Protein AF-A0A352F252-F1 (afdb_monomer_lite)

Secondary structure (DSSP, 8-state):
--PPPP-------------------------------TT-EE--HHHHHHSPP-----PPS--SS--PPPPPPPPP-EEE-S---HHHHSTT--EEEEEEEEEEEEEPPTT--S--EEEEETTEEEEEEEEEE-TT--B-TT-EEEEEEE-SS-EEEEEEE-EEETTS-B---EEEES-STTGGG--EE-TT--EEES-SSSSSSSEE----TT-TTEEEEEEEEEEESSPPTT----SSPEEPPHHHHHHHHHHS-S-EEEEEETTTTTPBPPHHHHHHHSTT------TTSPPPSEEEEEE-S-TT-EEEEEEEEBP-

Structure (mmCIF, N/CA/C/O backbone):
data_AF-A0A352F252-F1
#
_entry.id   AF-A0A352F252-F1
#
loop_
_atom_site.group_PDB
_atom_site.id
_atom_site.type_symbol
_atom_site.label_atom_id
_atom_site.label_alt_id
_atom_site.label_comp_id
_atom_site.label_asym_id
_atom_site.label_entity_id
_atom_site.label_seq_id
_atom_site.pdbx_PDB_ins_code
_atom_site.Cartn_x
_atom_site.Cartn_y
_atom_site.Cartn_z
_atom_site.occupancy
_atom_site.B_iso_or_equiv
_atom_site.auth_seq_id
_atom_site.auth_comp_id
_atom_site.auth_asym_id
_atom_site.auth_atom_id
_atom_site.pdbx_PDB_model_num
ATOM 1 N N . MET A 1 1 ? 11.070 -24.943 71.658 1.00 48.94 1 MET A N 1
ATOM 2 C CA . MET A 1 1 ? 11.354 -25.277 70.242 1.00 48.94 1 MET A CA 1
ATOM 3 C C . MET A 1 1 ? 10.821 -26.673 69.954 1.00 48.94 1 MET A C 1
ATOM 5 O O . MET A 1 1 ? 11.029 -27.542 70.785 1.00 48.94 1 MET A O 1
ATOM 9 N N . ARG A 1 2 ? 10.208 -26.849 68.773 1.00 42.44 2 ARG A N 1
ATOM 10 C CA . ARG A 1 2 ? 9.522 -28.036 68.209 1.00 42.44 2 ARG A CA 1
ATOM 11 C C . ARG A 1 2 ? 8.010 -28.118 68.463 1.00 42.44 2 ARG A C 1
ATOM 13 O O . ARG A 1 2 ? 7.546 -28.268 69.585 1.00 42.44 2 ARG A O 1
ATOM 20 N N . ALA A 1 3 ? 7.292 -27.966 67.352 1.00 45.78 3 ALA A N 1
ATOM 21 C CA . ALA A 1 3 ? 5.847 -27.999 67.177 1.00 45.78 3 ALA A CA 1
ATOM 22 C C . ALA A 1 3 ? 5.295 -29.440 67.136 1.00 45.78 3 ALA A C 1
ATOM 24 O O . ALA A 1 3 ? 6.043 -30.348 66.761 1.00 45.78 3 ALA A O 1
ATOM 25 N N . PRO A 1 4 ? 4.002 -29.657 67.440 1.00 59.56 4 PRO A N 1
ATOM 26 C CA . PRO A 1 4 ? 3.327 -30.920 67.182 1.00 59.56 4 PRO A CA 1
ATOM 27 C C . PRO A 1 4 ? 2.676 -30.945 65.790 1.00 59.56 4 PRO A C 1
ATOM 29 O O . PRO A 1 4 ? 2.222 -29.929 65.262 1.00 59.56 4 PRO A O 1
ATOM 32 N N . GLY A 1 5 ? 2.688 -32.140 65.200 1.00 47.84 5 GLY A N 1
ATOM 33 C CA . GLY A 1 5 ? 2.277 -32.435 63.835 1.00 47.84 5 GLY A CA 1
ATOM 34 C C . GLY A 1 5 ? 0.770 -32.428 63.578 1.00 47.84 5 GLY A C 1
ATOM 35 O O . GLY A 1 5 ? -0.051 -32.667 64.461 1.00 47.84 5 GLY A O 1
ATOM 36 N N . LEU A 1 6 ? 0.453 -32.194 62.304 1.00 50.69 6 LEU A N 1
ATOM 37 C CA . LEU A 1 6 ? -0.840 -32.436 61.679 1.00 50.69 6 LEU A CA 1
ATOM 38 C C . LEU A 1 6 ? -1.115 -33.939 61.560 1.00 50.69 6 LEU A C 1
ATOM 40 O O . LEU A 1 6 ? -0.290 -34.655 60.997 1.00 50.69 6 LEU A O 1
ATOM 44 N N . LEU A 1 7 ? -2.329 -34.367 61.918 1.00 52.41 7 LEU A N 1
ATOM 45 C CA . LEU A 1 7 ? -3.007 -35.480 61.253 1.00 52.41 7 LEU A CA 1
ATOM 46 C C . LEU A 1 7 ? -4.488 -35.142 61.008 1.00 52.41 7 LEU A C 1
ATOM 48 O O . LEU A 1 7 ? -5.275 -34.863 61.907 1.00 52.41 7 LEU A O 1
ATOM 52 N N . THR A 1 8 ? -4.773 -35.140 59.714 1.00 50.50 8 THR A N 1
ATOM 53 C CA . THR A 1 8 ? -6.016 -35.214 58.945 1.00 50.50 8 THR A CA 1
ATOM 54 C C . THR A 1 8 ? -7.254 -35.841 59.602 1.00 50.50 8 THR A C 1
ATOM 56 O O . THR A 1 8 ? -7.210 -36.935 60.159 1.00 50.50 8 THR A O 1
ATOM 59 N N . ARG A 1 9 ? -8.429 -35.249 59.324 1.00 49.03 9 ARG A N 1
ATOM 60 C CA . ARG A 1 9 ? -9.662 -36.031 59.139 1.00 49.03 9 ARG A CA 1
ATOM 61 C C . ARG A 1 9 ? -10.601 -35.397 58.109 1.00 49.03 9 ARG A C 1
ATOM 63 O O . ARG A 1 9 ? -11.119 -34.303 58.292 1.00 49.03 9 ARG A O 1
ATOM 70 N N . ASN A 1 10 ? -10.795 -36.143 57.025 1.00 45.44 10 ASN A N 1
ATOM 71 C CA . ASN A 1 10 ? -11.798 -35.940 55.986 1.00 45.44 10 ASN A CA 1
ATOM 72 C C . ASN A 1 10 ? -13.215 -35.989 56.566 1.00 45.44 10 ASN A C 1
ATOM 74 O O . ASN A 1 10 ? -13.532 -36.886 57.346 1.00 45.44 10 ASN A O 1
ATOM 78 N N . SER A 1 11 ? -14.102 -35.119 56.089 1.00 49.59 11 SER A N 1
ATOM 79 C CA . SER A 1 11 ? -15.550 -35.350 56.109 1.00 49.59 11 SER A CA 1
ATOM 80 C C . SER A 1 11 ? -16.173 -34.664 54.899 1.00 49.59 11 SER A C 1
ATOM 82 O O . SER A 1 11 ? -16.182 -33.443 54.781 1.00 49.59 11 SER A O 1
ATOM 84 N N . ARG A 1 12 ? -16.625 -35.501 53.964 1.00 44.56 12 ARG A N 1
ATOM 85 C CA . ARG A 1 12 ? -17.400 -35.140 52.779 1.00 44.56 12 ARG A CA 1
ATOM 86 C C . ARG A 1 12 ? -18.778 -34.649 53.223 1.00 44.56 12 ARG A C 1
ATOM 88 O O . ARG A 1 12 ? -19.432 -35.347 53.991 1.00 44.56 12 ARG A O 1
ATOM 95 N N . VAL A 1 13 ? -19.252 -33.543 52.657 1.00 52.50 13 VAL A N 1
ATOM 96 C CA . VAL A 1 13 ? -20.690 -33.286 52.527 1.00 52.50 13 VAL A CA 1
ATOM 97 C C . VAL A 1 13 ? -20.973 -33.003 51.060 1.00 52.50 13 VAL A C 1
ATOM 99 O O . VAL A 1 13 ? -20.435 -32.079 50.457 1.00 52.50 13 VAL A O 1
ATOM 102 N N . VAL A 1 14 ? -21.776 -33.897 50.496 1.00 49.00 14 VAL A N 1
ATOM 103 C CA . VAL A 1 14 ? -22.340 -33.861 49.154 1.00 49.00 14 VAL A CA 1
ATOM 104 C C . VAL A 1 14 ? -23.489 -32.855 49.170 1.00 49.00 14 VAL A C 1
ATOM 106 O O . VAL A 1 14 ? -24.458 -33.047 49.897 1.00 49.00 14 VAL A O 1
ATOM 109 N N . GLY A 1 15 ? -23.377 -31.791 48.378 1.00 42.09 15 GLY A N 1
ATOM 110 C CA . GLY A 1 15 ? -24.460 -30.854 48.089 1.00 42.09 15 GLY A CA 1
ATOM 111 C C . GLY A 1 15 ? -24.741 -30.868 46.593 1.00 42.09 15 GLY A C 1
ATOM 112 O O . GLY A 1 15 ? -24.121 -30.133 45.833 1.00 42.09 15 GLY A O 1
ATOM 113 N N . MET A 1 16 ? -25.634 -31.758 46.170 1.00 41.78 16 MET A N 1
ATOM 114 C CA . MET A 1 16 ? -26.073 -31.911 44.786 1.00 41.78 16 MET A CA 1
ATOM 115 C C . MET A 1 16 ? -27.175 -30.878 44.509 1.00 41.78 16 MET A C 1
ATOM 117 O O . MET A 1 16 ? -28.349 -31.120 44.772 1.00 41.78 16 MET A O 1
ATOM 121 N N . GLY A 1 17 ? -26.785 -29.691 44.041 1.00 38.88 17 GLY A N 1
ATOM 122 C CA . GLY A 1 17 ? -27.708 -28.659 43.568 1.00 38.88 17 GLY A CA 1
ATOM 123 C C . GLY A 1 17 ? -28.049 -28.881 42.097 1.00 38.88 17 GLY A C 1
ATOM 124 O O . GLY A 1 17 ? -27.252 -28.552 41.221 1.00 38.88 17 GLY A O 1
ATOM 125 N N . LEU A 1 18 ? -29.225 -29.449 41.825 1.00 43.31 18 LEU A N 1
ATOM 126 C CA . LEU A 1 18 ? -29.806 -29.527 40.485 1.00 43.31 18 LEU A CA 1
ATOM 127 C C . LEU A 1 18 ? -30.326 -28.131 40.094 1.00 43.31 18 LEU A C 1
ATOM 129 O O . LEU A 1 18 ? -31.374 -27.700 40.568 1.00 43.31 18 LEU A O 1
ATOM 133 N N . ALA A 1 19 ? -29.596 -27.414 39.241 1.00 46.84 19 ALA A N 1
ATOM 134 C CA . ALA A 1 19 ? -30.103 -26.213 38.585 1.00 46.84 19 ALA A CA 1
ATOM 135 C C . ALA A 1 19 ? -30.761 -26.614 37.255 1.00 46.84 19 ALA A C 1
ATOM 137 O O . ALA A 1 19 ? -30.085 -27.020 36.311 1.00 46.84 19 ALA A O 1
ATOM 138 N N . PHE A 1 20 ? -32.090 -26.518 37.190 1.00 37.53 20 PHE A N 1
ATOM 139 C CA . PHE A 1 20 ? -32.850 -26.610 35.945 1.00 37.53 20 PHE A CA 1
ATOM 140 C C . PHE A 1 20 ? -32.539 -25.382 35.077 1.00 37.53 20 PHE A C 1
ATOM 142 O O . PHE A 1 20 ? -32.991 -24.276 35.370 1.00 37.53 20 PHE A O 1
ATOM 149 N N . LEU A 1 21 ? -31.766 -25.571 34.005 1.00 45.06 21 LEU A N 1
ATOM 150 C CA . LEU A 1 21 ? -31.581 -24.565 32.961 1.00 45.06 21 LEU A CA 1
ATOM 151 C C . LEU A 1 21 ? -32.732 -24.704 31.952 1.00 45.06 21 LEU A C 1
ATOM 153 O O . LEU A 1 21 ? -32.749 -25.622 31.133 1.00 45.06 21 LEU A O 1
ATOM 157 N N . ALA A 1 22 ? -33.717 -23.812 32.029 1.00 40.97 22 ALA A N 1
ATOM 158 C CA . ALA A 1 22 ? -34.753 -23.692 31.012 1.00 40.97 22 ALA A CA 1
ATOM 159 C C . ALA A 1 22 ? -34.138 -23.096 29.734 1.00 40.97 22 ALA A C 1
ATOM 161 O O . ALA A 1 22 ? -33.770 -21.922 29.691 1.00 40.97 22 ALA A O 1
ATOM 162 N N . VAL A 1 23 ? -34.009 -23.915 28.690 1.00 40.62 23 VAL A N 1
ATOM 163 C CA . VAL A 1 23 ? -33.614 -23.475 27.348 1.00 40.62 23 VAL A CA 1
ATOM 164 C C . VAL A 1 23 ? -34.821 -22.788 26.706 1.00 40.62 23 VAL A C 1
ATOM 166 O O . VAL A 1 23 ? -35.713 -23.448 26.180 1.00 40.62 23 VAL A O 1
ATOM 169 N N . LEU A 1 24 ? -34.867 -21.454 26.763 1.00 40.66 24 LEU A N 1
ATOM 170 C CA . LEU A 1 24 ? -35.755 -20.666 25.909 1.00 40.66 24 LEU A CA 1
ATOM 171 C C . LEU A 1 24 ? -35.221 -20.724 24.470 1.00 40.66 24 LEU A C 1
ATOM 173 O O . LEU A 1 24 ? -34.268 -20.035 24.110 1.00 40.66 24 LEU A O 1
ATOM 177 N N . SER A 1 25 ? -35.846 -21.554 23.639 1.00 36.41 25 SER A N 1
ATOM 178 C CA . SER A 1 25 ? -35.664 -21.554 22.190 1.00 36.41 25 SER A CA 1
ATOM 179 C C . SER A 1 25 ? -36.349 -20.322 21.588 1.00 36.41 25 SER A C 1
ATOM 181 O O . SER A 1 25 ? -37.536 -20.353 21.263 1.00 36.41 25 SER A O 1
ATOM 183 N N . LEU A 1 26 ? -35.610 -19.220 21.461 1.00 38.50 26 LEU A N 1
ATOM 184 C CA . LEU A 1 26 ? -36.029 -18.082 20.645 1.00 38.50 26 LEU A CA 1
ATOM 185 C C . LEU A 1 26 ? -35.867 -18.452 19.159 1.00 38.50 26 LEU A C 1
ATOM 187 O O . LEU A 1 26 ? -34.791 -18.915 18.771 1.00 38.50 26 LEU A O 1
ATOM 191 N N . PRO A 1 27 ? -36.891 -18.259 18.307 1.00 40.12 27 PRO A N 1
ATOM 192 C CA . PRO A 1 27 ? -36.731 -18.429 16.873 1.00 40.12 27 PRO A CA 1
ATOM 193 C C . PRO A 1 27 ? -35.763 -17.359 16.362 1.00 40.12 27 PRO A C 1
ATOM 195 O O . PRO A 1 27 ? -36.050 -16.162 16.413 1.00 40.12 27 PRO A O 1
ATOM 198 N N . PHE A 1 28 ? -34.605 -17.791 15.863 1.00 37.09 28 PHE A N 1
ATOM 199 C CA . PHE A 1 28 ? -33.746 -16.941 15.051 1.00 37.09 28 PHE A CA 1
ATOM 200 C C . PHE A 1 28 ? -34.518 -16.584 13.781 1.00 37.09 28 PHE A C 1
ATOM 202 O O . PHE A 1 28 ? -34.590 -17.370 12.838 1.00 37.09 28 PHE A O 1
ATOM 209 N N . ALA A 1 29 ? -35.114 -15.393 13.764 1.00 34.59 29 ALA A N 1
ATOM 210 C CA . ALA A 1 29 ? -35.542 -14.767 12.529 1.00 34.59 29 ALA A CA 1
ATOM 211 C C . ALA A 1 29 ? -34.292 -14.585 11.662 1.00 34.59 29 ALA A C 1
ATOM 213 O O . ALA A 1 29 ? -33.406 -13.783 11.964 1.00 34.59 29 ALA A O 1
ATOM 214 N N . THR A 1 30 ? -34.200 -15.372 10.597 1.00 38.97 30 THR A N 1
ATOM 215 C CA . THR A 1 30 ? -33.237 -15.189 9.520 1.00 38.97 30 THR A CA 1
ATOM 216 C C . THR A 1 30 ? -33.527 -13.846 8.862 1.00 38.97 30 THR A C 1
ATOM 218 O O . THR A 1 30 ? -34.357 -13.726 7.964 1.00 38.97 30 THR A O 1
ATOM 221 N N . ILE A 1 31 ? -32.840 -12.800 9.324 1.00 40.84 31 ILE A N 1
ATOM 222 C CA . ILE A 1 31 ? -32.751 -11.537 8.599 1.00 40.84 31 ILE A CA 1
ATOM 223 C C . ILE A 1 31 ? -31.980 -11.849 7.315 1.00 40.84 31 ILE A C 1
ATOM 225 O O . ILE A 1 31 ? -30.749 -11.877 7.296 1.00 40.84 31 ILE A O 1
ATOM 229 N N . SER A 1 32 ? -32.715 -12.113 6.235 1.00 35.31 32 SER A N 1
ATOM 230 C CA . SER A 1 32 ? -32.171 -12.049 4.883 1.00 35.31 32 SER A CA 1
ATOM 231 C C . SER A 1 32 ? -31.718 -10.613 4.641 1.00 35.31 32 SER A C 1
ATOM 233 O O . SER A 1 32 ? -32.517 -9.742 4.303 1.00 35.31 32 SER A O 1
ATOM 235 N N . ARG A 1 33 ? -30.425 -10.339 4.844 1.00 41.84 33 ARG A N 1
ATOM 236 C CA . ARG A 1 33 ? -29.793 -9.134 4.304 1.00 41.84 33 ARG A CA 1
ATOM 237 C C . ARG A 1 33 ? -29.906 -9.229 2.789 1.00 41.84 33 ARG A C 1
ATOM 239 O O . ARG A 1 33 ? -29.262 -10.080 2.180 1.00 41.84 33 ARG A O 1
ATOM 246 N N . SER A 1 34 ? -30.727 -8.368 2.189 1.00 36.38 34 SER A N 1
ATOM 247 C CA . SER A 1 34 ? -30.770 -8.220 0.739 1.00 36.38 34 SER A CA 1
ATOM 248 C C . SER A 1 34 ? -29.351 -7.954 0.243 1.00 36.38 34 SER A C 1
ATOM 250 O O . SER A 1 34 ? -28.711 -6.985 0.663 1.00 36.38 34 SER A O 1
ATOM 252 N N . GLN A 1 35 ? -28.863 -8.829 -0.628 1.00 41.66 35 GLN A N 1
ATOM 253 C CA . GLN A 1 35 ? -27.584 -8.719 -1.313 1.00 41.66 35 GLN A CA 1
ATOM 254 C C . GLN A 1 35 ? -27.688 -7.565 -2.327 1.00 41.66 35 GLN A C 1
ATOM 256 O O . GLN A 1 35 ? -27.926 -7.751 -3.515 1.00 41.66 35 GLN A O 1
ATOM 261 N N . GLY A 1 36 ? -27.629 -6.335 -1.818 1.00 39.59 36 GLY A N 1
ATOM 262 C CA . GLY A 1 36 ? -27.714 -5.119 -2.610 1.00 39.59 36 GLY A CA 1
ATOM 263 C C . GLY A 1 36 ? -26.399 -4.845 -3.330 1.00 39.59 36 GLY A C 1
ATOM 264 O O . GLY A 1 36 ? -25.463 -4.324 -2.734 1.00 39.59 36 GLY A O 1
ATOM 265 N N . ASP A 1 37 ? -26.381 -5.168 -4.623 1.00 49.28 37 ASP A N 1
ATOM 266 C CA . ASP A 1 37 ? -25.712 -4.395 -5.676 1.00 49.28 37 ASP A CA 1
ATOM 267 C C . ASP A 1 37 ? -24.167 -4.336 -5.677 1.00 49.28 37 ASP A C 1
ATOM 269 O O . ASP A 1 37 ? -23.546 -3.273 -5.675 1.00 49.28 37 ASP A O 1
ATOM 273 N N . GLY A 1 38 ? -23.521 -5.504 -5.755 1.00 53.28 38 GLY A N 1
ATOM 274 C CA . GLY A 1 38 ? -22.079 -5.618 -6.036 1.00 53.28 38 GLY A CA 1
ATOM 275 C C . GLY A 1 38 ? -21.686 -5.365 -7.503 1.00 53.28 38 GLY A C 1
ATOM 276 O O . GLY A 1 38 ? -20.503 -5.378 -7.831 1.00 53.28 38 GLY A O 1
ATOM 277 N N . SER A 1 39 ? -22.652 -5.149 -8.402 1.00 59.47 39 SER A N 1
ATOM 278 C CA . SER A 1 39 ? -22.421 -5.043 -9.852 1.00 59.47 39 SER A CA 1
ATOM 279 C C . SER A 1 39 ? -22.315 -3.615 -10.388 1.00 59.47 39 SER A C 1
ATOM 281 O O . SER A 1 39 ? -21.866 -3.429 -11.521 1.00 59.47 39 SER A O 1
ATOM 283 N N . ARG A 1 40 ? -22.721 -2.590 -9.625 1.00 73.69 40 ARG A N 1
ATOM 284 C CA . ARG A 1 40 ? -22.644 -1.207 -10.113 1.00 73.69 40 ARG A CA 1
ATOM 285 C C . ARG A 1 40 ? -21.204 -0.708 -10.146 1.00 73.69 40 ARG A C 1
ATOM 287 O O . ARG A 1 40 ? -20.519 -0.633 -9.128 1.00 73.69 40 ARG A O 1
ATOM 294 N N . GLN A 1 41 ? -20.775 -0.339 -11.350 1.00 84.19 41 GLN A N 1
ATOM 295 C CA . GLN A 1 41 ? -19.538 0.394 -11.569 1.00 84.19 41 GLN A CA 1
ATOM 296 C C . GLN A 1 41 ? -19.707 1.830 -11.070 1.00 84.19 41 GLN A C 1
ATOM 298 O O . GLN A 1 41 ? -20.684 2.492 -11.422 1.00 84.19 41 GLN A O 1
ATOM 303 N N . ILE A 1 42 ? -18.749 2.317 -10.289 1.00 84.25 42 ILE A N 1
ATOM 304 C CA . ILE A 1 42 ? -18.723 3.694 -9.790 1.00 84.25 42 ILE A CA 1
ATOM 305 C C . ILE A 1 42 ? -17.456 4.413 -10.248 1.00 84.25 42 ILE A C 1
ATOM 307 O O . ILE A 1 42 ? -16.423 3.787 -10.490 1.00 84.25 42 ILE A O 1
ATOM 311 N N . VAL A 1 43 ? -17.532 5.736 -10.357 1.00 83.31 43 VAL A N 1
ATOM 312 C CA . VAL A 1 43 ? -16.363 6.594 -10.567 1.00 83.31 43 VAL A CA 1
ATOM 313 C C . VAL A 1 43 ? -15.955 7.154 -9.210 1.00 83.31 43 VAL A C 1
ATOM 315 O O . VAL A 1 43 ? -16.752 7.797 -8.529 1.00 83.31 43 VAL A O 1
ATOM 318 N N . LEU A 1 44 ? -14.720 6.878 -8.801 1.00 82.38 44 LEU A N 1
ATOM 319 C CA . LEU A 1 44 ? -14.144 7.393 -7.561 1.00 82.38 44 LEU A CA 1
ATOM 320 C C . LEU A 1 44 ? -13.357 8.664 -7.879 1.00 82.38 44 LEU A C 1
ATOM 322 O O . LEU A 1 44 ? -12.160 8.624 -8.146 1.00 82.38 44 LEU A O 1
ATOM 326 N N . GLU A 1 45 ? -14.059 9.796 -7.905 1.00 84.81 45 GLU A N 1
ATOM 327 C CA . GLU A 1 45 ? -13.483 11.073 -8.344 1.00 84.81 45 GLU A CA 1
ATOM 328 C C . GLU A 1 45 ? -12.523 11.709 -7.335 1.00 84.81 45 GLU A C 1
ATOM 330 O O . GLU A 1 45 ? -11.836 12.659 -7.693 1.00 84.81 45 GLU A O 1
ATOM 335 N N . GLU A 1 46 ? -12.458 11.234 -6.089 1.00 87.00 46 GLU A N 1
ATOM 336 C CA . GLU A 1 46 ? -11.720 11.932 -5.028 1.00 87.00 46 GLU A CA 1
ATOM 337 C C . GLU A 1 46 ? -10.217 12.037 -5.328 1.00 87.00 46 GLU A C 1
ATOM 339 O O . GLU A 1 46 ? -9.646 13.120 -5.209 1.00 87.00 46 GLU A O 1
ATOM 344 N N . PHE A 1 47 ? -9.597 10.973 -5.849 1.00 87.12 47 PHE A N 1
ATOM 345 C CA . PHE A 1 47 ? -8.211 11.018 -6.335 1.00 87.12 47 PHE A CA 1
ATOM 346 C C . PHE A 1 47 ? -8.054 11.966 -7.517 1.00 87.12 47 PHE A C 1
ATOM 348 O O . PHE A 1 47 ? -7.225 12.873 -7.487 1.00 87.12 47 PHE A O 1
ATOM 355 N N . THR A 1 48 ? -8.873 11.778 -8.552 1.00 86.62 48 THR A N 1
ATOM 356 C CA . THR A 1 48 ? -8.808 12.578 -9.777 1.00 86.62 48 THR A CA 1
ATOM 357 C C . THR A 1 48 ? -8.983 14.063 -9.483 1.00 86.62 48 THR A C 1
ATOM 359 O O . THR A 1 48 ? -8.251 14.874 -10.030 1.00 86.62 48 THR A O 1
ATOM 362 N N . ARG A 1 49 ? -9.896 14.433 -8.584 1.00 90.69 49 ARG A N 1
ATOM 363 C CA . ARG A 1 49 ? -10.175 15.825 -8.222 1.00 90.69 49 ARG A CA 1
ATOM 364 C C . ARG A 1 49 ? -9.095 16.428 -7.327 1.00 90.69 49 ARG A C 1
ATOM 366 O O . ARG A 1 49 ? -8.779 17.602 -7.488 1.00 90.69 49 ARG A O 1
ATOM 373 N N . ALA A 1 50 ? -8.548 15.652 -6.389 1.00 91.81 50 ALA A N 1
ATOM 374 C CA . ALA A 1 50 ? -7.531 16.138 -5.458 1.00 91.81 50 ALA A CA 1
ATOM 375 C C . ALA A 1 50 ? -6.163 16.342 -6.129 1.00 91.81 50 ALA A C 1
ATOM 377 O O . ALA A 1 50 ? -5.373 17.175 -5.682 1.00 91.81 50 ALA A O 1
ATOM 378 N N . ARG A 1 51 ? -5.870 15.588 -7.195 1.00 93.75 51 ARG A N 1
ATOM 379 C CA . ARG A 1 51 ? -4.629 15.721 -7.964 1.00 93.75 51 ARG A CA 1
ATOM 380 C C . ARG A 1 51 ? -4.515 17.087 -8.654 1.00 93.75 51 ARG A C 1
ATOM 382 O O . ARG A 1 51 ? -5.531 17.657 -9.066 1.00 93.75 51 ARG A O 1
ATOM 389 N N . PRO A 1 52 ? -3.282 17.584 -8.871 1.00 92.50 52 PRO A N 1
ATOM 390 C CA . PRO A 1 52 ? -3.048 18.743 -9.723 1.00 92.50 52 PRO A CA 1
ATOM 391 C C . PRO A 1 52 ? -3.659 18.557 -11.117 1.00 92.50 52 PRO A C 1
ATOM 393 O O . PRO A 1 52 ? -3.565 17.475 -11.707 1.00 92.50 52 PRO A O 1
ATOM 396 N N . ALA A 1 53 ? -4.241 19.627 -11.663 1.00 89.06 53 ALA A N 1
ATOM 397 C CA . ALA A 1 53 ? -4.658 19.668 -13.061 1.00 89.06 53 ALA A CA 1
ATOM 398 C C . ALA A 1 53 ? -3.472 19.335 -13.977 1.00 89.06 53 ALA A C 1
ATOM 400 O O . ALA A 1 53 ? -2.328 19.700 -13.680 1.00 89.06 53 ALA A O 1
ATOM 401 N N . ALA A 1 54 ? -3.738 18.661 -15.097 1.00 83.50 54 ALA A N 1
ATOM 402 C CA . ALA A 1 54 ? -2.731 18.514 -16.135 1.00 83.50 54 ALA A CA 1
ATOM 403 C C . ALA A 1 54 ? -2.333 19.922 -16.595 1.00 83.50 54 ALA A C 1
ATOM 405 O O . ALA A 1 54 ? -3.154 20.671 -17.126 1.00 83.50 54 ALA A O 1
ATOM 406 N N . THR A 1 55 ? -1.089 20.328 -16.337 1.00 69.00 55 THR A N 1
ATOM 407 C CA . THR A 1 55 ? -0.587 21.568 -16.912 1.00 69.00 55 THR A CA 1
ATOM 408 C C . THR A 1 55 ? -0.567 21.368 -18.415 1.00 69.00 55 THR A C 1
ATOM 410 O O . THR A 1 55 ? 0.102 20.466 -18.918 1.00 69.00 55 THR A O 1
ATOM 413 N N . SER A 1 56 ? -1.319 22.198 -19.137 1.00 51.28 56 SER A N 1
ATOM 414 C CA . SER A 1 56 ? -1.225 22.318 -20.585 1.00 51.28 56 SER A CA 1
ATOM 415 C C . SER A 1 56 ? 0.222 22.680 -20.908 1.00 51.28 56 SER A C 1
ATOM 417 O O . SER A 1 56 ? 0.593 23.853 -20.890 1.00 51.28 56 SER A O 1
ATOM 419 N N . ALA A 1 57 ? 1.083 21.682 -21.116 1.00 48.53 57 ALA A N 1
ATOM 420 C CA . ALA A 1 57 ? 2.430 21.913 -21.601 1.00 48.53 57 ALA A CA 1
ATOM 421 C C . ALA A 1 57 ? 2.279 22.796 -22.841 1.00 48.53 57 ALA A C 1
ATOM 423 O O . ALA A 1 57 ? 1.475 22.455 -23.714 1.00 48.53 57 ALA A O 1
ATOM 424 N N . LYS A 1 58 ? 2.960 23.957 -22.853 1.00 43.03 58 LYS A N 1
ATOM 425 C CA . LYS A 1 58 ? 2.965 24.927 -23.961 1.00 43.03 58 LYS A CA 1
ATOM 426 C C . LYS A 1 58 ? 2.837 24.155 -25.265 1.00 43.03 58 LYS A C 1
ATOM 428 O O . LYS A 1 58 ? 3.740 23.390 -25.606 1.00 43.03 58 LYS A O 1
ATOM 433 N N . ALA A 1 59 ? 1.686 24.301 -25.919 1.00 43.84 59 ALA A N 1
ATOM 434 C CA . ALA A 1 59 ? 1.415 23.600 -27.156 1.00 43.84 59 ALA A CA 1
ATOM 435 C C . ALA A 1 59 ? 2.612 23.832 -28.095 1.00 43.84 59 ALA A C 1
ATOM 437 O O . ALA A 1 59 ? 3.027 24.985 -28.254 1.00 43.84 59 ALA A O 1
ATOM 438 N N . PRO A 1 60 ? 3.198 22.777 -28.689 1.00 51.50 60 PRO A N 1
ATOM 439 C CA . PRO A 1 60 ? 4.136 22.962 -29.785 1.00 51.50 60 PRO A CA 1
ATOM 440 C C . PRO A 1 60 ? 3.477 23.862 -30.843 1.00 51.50 60 PRO A C 1
ATOM 442 O O . PRO A 1 60 ? 2.249 23.784 -30.996 1.00 51.50 60 PRO A O 1
ATOM 445 N N . PRO A 1 61 ? 4.240 24.703 -31.569 1.00 48.97 61 PRO A N 1
ATOM 446 C CA . PRO A 1 61 ? 3.676 25.530 -32.630 1.00 48.97 61 PRO A CA 1
ATOM 447 C C . PRO A 1 61 ? 2.824 24.660 -33.568 1.00 48.97 61 PRO A C 1
ATOM 449 O O . PRO A 1 61 ? 3.161 23.488 -33.785 1.00 48.97 61 PRO A O 1
ATOM 452 N N . PRO A 1 62 ? 1.694 25.185 -34.072 1.00 45.53 62 PRO A N 1
ATOM 453 C CA . PRO A 1 62 ? 0.698 24.393 -34.777 1.00 45.53 62 PRO A CA 1
ATOM 454 C C . PRO A 1 62 ? 1.346 23.681 -35.967 1.00 45.53 62 PRO A C 1
ATOM 456 O O . PRO A 1 62 ? 1.720 24.309 -36.954 1.00 45.53 62 PRO A O 1
ATOM 459 N N . ARG A 1 63 ? 1.491 22.352 -35.878 1.00 56.88 63 ARG A N 1
ATOM 460 C CA . ARG A 1 63 ? 1.830 21.534 -37.046 1.00 56.88 63 ARG A CA 1
ATOM 461 C C . ARG A 1 63 ? 0.601 21.527 -37.948 1.00 56.88 63 ARG A C 1
ATOM 463 O O . ARG A 1 63 ? -0.460 21.053 -37.546 1.00 56.88 63 ARG A O 1
ATOM 470 N N . THR A 1 64 ? 0.759 22.071 -39.148 1.00 49.91 64 THR A N 1
ATOM 471 C CA . THR A 1 64 ? -0.209 22.067 -40.248 1.00 49.91 64 THR A CA 1
ATOM 472 C C . THR A 1 64 ? -0.404 20.639 -40.760 1.00 49.91 64 THR A C 1
ATOM 474 O O . THR A 1 64 ? 0.181 20.207 -41.744 1.00 49.91 64 THR A O 1
ATOM 477 N N . GLY A 1 65 ? -1.205 19.859 -40.045 1.00 63.75 65 GLY A N 1
ATOM 478 C CA . GLY A 1 65 ? -1.627 18.529 -40.463 1.00 63.75 65 GLY A CA 1
ATOM 479 C C . GLY A 1 65 ? -2.927 18.145 -39.761 1.00 63.75 65 GLY A C 1
ATOM 480 O O . GLY A 1 65 ? -3.195 18.658 -38.670 1.00 63.75 65 GLY A O 1
ATOM 481 N N . PRO A 1 66 ? -3.758 17.273 -40.359 1.00 45.56 66 PRO A N 1
ATOM 482 C CA . PRO A 1 66 ? -5.016 16.846 -39.760 1.00 45.56 66 PRO A CA 1
ATOM 483 C C . PRO A 1 66 ? -4.744 16.148 -38.420 1.00 45.56 66 PRO A C 1
ATOM 485 O O . PRO A 1 66 ? -4.284 15.008 -38.350 1.00 45.56 66 PRO A O 1
ATOM 488 N N . ARG A 1 67 ? -4.999 16.874 -37.328 1.00 49.47 67 ARG A N 1
ATOM 489 C CA . ARG A 1 67 ? -4.843 16.396 -35.955 1.00 49.47 67 ARG A CA 1
ATOM 490 C C . ARG A 1 67 ? -5.974 15.418 -35.665 1.00 49.47 67 ARG A C 1
ATOM 492 O O . ARG A 1 67 ? -7.101 15.826 -35.404 1.00 49.47 67 ARG A O 1
ATOM 499 N N . ARG A 1 68 ? -5.667 14.119 -35.689 1.00 45.44 68 ARG A N 1
ATOM 500 C CA . ARG A 1 68 ? -6.550 13.087 -35.134 1.00 45.44 68 ARG A CA 1
ATOM 501 C C . ARG A 1 68 ? -6.824 13.465 -33.666 1.00 45.44 68 ARG A C 1
ATOM 503 O O . ARG A 1 68 ? -5.852 13.640 -32.924 1.00 45.44 68 ARG A O 1
ATOM 510 N N . PRO A 1 69 ? -8.084 13.678 -33.244 1.00 41.66 69 PRO A N 1
ATOM 511 C CA . PRO A 1 69 ? -8.374 14.074 -31.873 1.00 41.66 69 PRO A CA 1
ATOM 512 C C . PRO A 1 69 ? -7.834 13.000 -30.928 1.00 41.66 69 PRO A C 1
ATOM 514 O O . PRO A 1 69 ? -8.116 11.812 -31.099 1.00 41.66 69 PRO A O 1
ATOM 517 N N . ALA A 1 70 ? -7.002 13.415 -29.970 1.00 49.12 70 ALA A N 1
ATOM 518 C CA . ALA A 1 70 ? -6.549 12.534 -28.907 1.00 49.12 70 ALA A CA 1
ATOM 519 C C . ALA A 1 70 ? -7.795 12.067 -28.149 1.00 49.12 70 ALA A C 1
ATOM 521 O O . ALA A 1 70 ? -8.598 12.893 -27.714 1.00 49.12 70 ALA A O 1
ATOM 522 N N . ALA A 1 71 ? -7.997 10.753 -28.066 1.00 47.09 71 ALA A N 1
ATOM 523 C CA . ALA A 1 71 ? -9.119 10.193 -27.334 1.00 47.09 71 ALA A CA 1
ATOM 524 C C . ALA A 1 71 ? -9.020 10.648 -25.873 1.00 47.09 71 ALA A C 1
ATOM 526 O O . ALA A 1 71 ? -8.015 10.386 -25.216 1.00 47.09 71 ALA A O 1
ATOM 527 N N . VAL A 1 72 ? -10.049 11.343 -25.384 1.00 53.66 72 VAL A N 1
ATOM 528 C CA . VAL A 1 72 ? -10.170 11.697 -23.967 1.00 53.66 72 VAL A CA 1
ATOM 529 C C . VAL A 1 72 ? -10.139 10.392 -23.173 1.00 53.66 72 VAL A C 1
ATOM 531 O O . VAL A 1 72 ? -10.967 9.505 -23.408 1.00 53.66 72 VAL A O 1
ATOM 534 N N . ALA A 1 73 ? -9.156 10.243 -22.284 1.00 63.03 73 ALA A N 1
ATOM 535 C CA . ALA A 1 73 ? -9.058 9.069 -21.432 1.00 63.03 73 ALA A CA 1
ATOM 536 C C . ALA A 1 73 ? -10.346 8.958 -20.602 1.00 63.03 73 ALA A C 1
ATOM 538 O O . ALA A 1 73 ? -10.751 9.903 -19.926 1.00 63.03 73 ALA A O 1
ATOM 539 N N . LYS A 1 74 ? -11.041 7.820 -20.699 1.00 76.44 74 LYS A N 1
ATOM 540 C CA . LYS A 1 74 ? -12.260 7.587 -19.918 1.00 76.44 74 LYS A CA 1
ATOM 541 C C . LYS A 1 74 ? -11.886 7.501 -18.439 1.00 76.44 74 LYS A C 1
ATOM 543 O O . LYS A 1 74 ? -10.919 6.824 -18.099 1.00 76.44 74 LYS A O 1
ATOM 548 N N . ALA A 1 75 ? -12.676 8.145 -17.580 1.00 83.88 75 ALA A N 1
ATOM 549 C CA . ALA A 1 75 ? -12.492 8.067 -16.135 1.00 83.88 75 ALA A CA 1
ATOM 550 C C . ALA A 1 75 ? -12.469 6.597 -15.662 1.00 83.88 75 ALA A C 1
ATOM 552 O O . ALA A 1 75 ? -13.256 5.783 -16.170 1.00 83.88 75 ALA A O 1
ATOM 553 N N . PRO A 1 76 ? -11.588 6.246 -14.707 1.00 90.50 76 PRO A N 1
ATOM 554 C CA . PRO A 1 76 ? -11.488 4.891 -14.185 1.00 90.50 76 PRO A CA 1
ATOM 555 C C . PRO A 1 76 ? -12.811 4.485 -13.536 1.00 90.50 76 PRO A C 1
ATOM 557 O O . PRO A 1 76 ? -13.437 5.254 -12.802 1.00 90.50 76 PRO A O 1
ATOM 560 N N . ARG A 1 77 ? -13.238 3.256 -13.820 1.00 94.31 77 ARG A N 1
ATOM 561 C CA . ARG A 1 77 ? -14.443 2.667 -13.240 1.00 94.31 77 ARG A CA 1
ATOM 562 C C . ARG A 1 77 ? -14.054 1.614 -12.227 1.00 94.31 77 ARG A C 1
ATOM 564 O O . ARG A 1 77 ? -13.134 0.841 -12.476 1.00 94.31 77 ARG A O 1
ATOM 571 N N . TYR A 1 78 ? -14.797 1.556 -11.134 1.00 95.50 78 TYR A N 1
ATOM 572 C CA . TYR A 1 78 ? -14.526 0.644 -10.038 1.00 95.50 78 TYR A CA 1
ATOM 573 C C . TYR A 1 78 ? -15.728 -0.223 -9.706 1.00 95.50 78 TYR A C 1
ATOM 575 O O . TYR A 1 78 ? -16.862 0.250 -9.728 1.00 95.50 78 TYR A O 1
ATOM 583 N N . THR A 1 79 ? -15.464 -1.466 -9.324 1.00 95.06 79 THR A N 1
ATOM 584 C CA . THR A 1 79 ? -16.462 -2.394 -8.794 1.00 95.06 79 THR A CA 1
ATOM 585 C C . THR A 1 79 ? -16.223 -2.599 -7.305 1.00 95.06 79 THR A C 1
ATOM 587 O O . THR A 1 79 ? -15.099 -2.850 -6.872 1.00 95.06 79 THR A O 1
ATOM 590 N N . ARG A 1 80 ? -17.288 -2.504 -6.510 1.00 94.81 80 ARG A N 1
ATOM 591 C CA . ARG A 1 80 ? -17.246 -2.750 -5.066 1.00 94.81 80 ARG A CA 1
ATOM 592 C C . ARG A 1 80 ? -17.033 -4.243 -4.787 1.00 94.81 80 ARG A C 1
ATOM 594 O O . ARG A 1 80 ? -17.756 -5.072 -5.328 1.00 94.81 80 ARG A O 1
ATOM 601 N N . LYS A 1 81 ? -16.075 -4.588 -3.924 1.00 94.81 81 LYS A N 1
ATOM 602 C CA . LYS A 1 81 ? -15.746 -5.976 -3.536 1.00 94.81 81 LYS A CA 1
ATOM 603 C C . LYS A 1 81 ? -16.125 -6.321 -2.091 1.00 94.81 81 LYS A C 1
ATOM 605 O O . LYS A 1 81 ? -15.887 -7.440 -1.653 1.00 94.81 81 LYS A O 1
ATOM 610 N N . THR A 1 82 ? -16.687 -5.381 -1.335 1.00 91.44 82 THR A N 1
ATOM 611 C CA . THR A 1 82 ? -17.172 -5.592 0.041 1.00 91.44 82 THR A CA 1
ATOM 612 C C . THR A 1 82 ? -18.616 -5.102 0.183 1.00 91.44 82 THR A C 1
ATOM 614 O O . THR A 1 82 ? -19.066 -4.295 -0.634 1.00 91.44 82 THR A O 1
ATOM 617 N N . PRO A 1 83 ? -19.365 -5.541 1.210 1.00 87.94 83 PRO A N 1
ATOM 618 C CA . PRO A 1 83 ? -20.708 -5.029 1.461 1.00 87.94 83 PRO A CA 1
ATOM 619 C C . PRO A 1 83 ? -20.737 -3.501 1.608 1.00 87.94 83 PRO A C 1
ATOM 621 O O . PRO A 1 83 ? -19.795 -2.898 2.124 1.00 87.94 83 PRO A O 1
ATOM 624 N N . SER A 1 84 ? -21.830 -2.879 1.161 1.00 84.31 84 SER A N 1
ATOM 625 C CA . SER A 1 84 ? -22.065 -1.442 1.326 1.00 84.31 84 SER A CA 1
ATOM 626 C C . SER A 1 84 ? -22.478 -1.126 2.758 1.00 84.31 84 SER A C 1
ATOM 628 O O . SER A 1 84 ? -23.667 -1.112 3.067 1.00 84.31 84 SER A O 1
ATOM 630 N N . VAL A 1 85 ? -21.502 -0.901 3.634 1.00 82.50 85 VAL A N 1
ATOM 631 C CA . VAL A 1 85 ? -21.741 -0.642 5.059 1.00 82.50 85 VAL A CA 1
ATOM 632 C C . VAL A 1 85 ? -21.867 0.849 5.367 1.00 82.50 85 VAL A C 1
ATOM 634 O O . VAL A 1 85 ? -22.773 1.224 6.107 1.00 82.50 85 VAL A O 1
ATOM 637 N N . ILE A 1 86 ? -21.080 1.712 4.718 1.00 78.56 86 ILE A N 1
ATOM 638 C CA . ILE A 1 86 ? -20.990 3.140 5.073 1.00 78.56 86 ILE A CA 1
ATOM 639 C C . ILE A 1 86 ? -22.294 3.860 4.733 1.00 78.56 86 ILE A C 1
ATOM 641 O O . ILE A 1 86 ? -22.923 4.489 5.582 1.00 78.56 86 ILE A O 1
ATOM 645 N N . ALA A 1 87 ? -22.751 3.707 3.487 1.00 72.19 87 ALA A N 1
ATOM 646 C CA . ALA A 1 87 ? -23.989 4.335 3.031 1.00 72.19 87 ALA A CA 1
ATOM 647 C C . ALA A 1 87 ? -25.226 3.814 3.785 1.00 72.19 87 ALA A C 1
ATOM 649 O O . ALA A 1 87 ? -26.220 4.526 3.889 1.00 72.19 87 ALA A O 1
ATOM 650 N N . SER A 1 88 ? -25.162 2.581 4.305 1.00 68.19 88 SER A N 1
ATOM 651 C CA . SER A 1 88 ? -26.267 1.966 5.046 1.00 68.19 88 SER A CA 1
ATOM 652 C C . SER A 1 88 ? -26.351 2.430 6.499 1.00 68.19 88 SER A C 1
ATOM 654 O O . SER A 1 88 ? -27.446 2.480 7.052 1.00 68.19 88 SER A O 1
ATOM 656 N N . LEU A 1 89 ? -25.214 2.770 7.113 1.00 66.88 89 LEU A N 1
ATOM 657 C CA . LEU A 1 89 ? -25.146 3.141 8.524 1.00 66.88 89 LEU A CA 1
ATOM 658 C C . LEU A 1 89 ? -25.346 4.643 8.721 1.00 66.88 89 LEU A C 1
ATOM 660 O O . LEU A 1 89 ? -26.067 5.038 9.636 1.00 66.88 89 LEU A O 1
ATOM 664 N N . GLN A 1 90 ? -24.764 5.479 7.854 1.00 68.69 90 GLN A N 1
ATOM 665 C CA . GLN A 1 90 ? -24.934 6.933 7.903 1.00 68.69 90 GLN A CA 1
ATOM 666 C C . GLN A 1 90 ? -24.886 7.557 6.495 1.00 68.69 90 GLN A C 1
ATOM 668 O O . GLN A 1 90 ? -23.811 7.914 6.001 1.00 68.69 90 GLN A O 1
ATOM 673 N N . PRO A 1 91 ? -26.044 7.741 5.833 1.00 71.06 91 PRO A N 1
ATOM 674 C CA . PRO A 1 91 ? -26.116 8.457 4.564 1.00 71.06 91 PRO A CA 1
ATOM 675 C C . PRO A 1 91 ? -25.516 9.868 4.680 1.00 71.06 91 PRO A C 1
ATOM 677 O O . PRO A 1 91 ? -25.919 10.653 5.534 1.00 71.06 91 PRO A O 1
ATOM 680 N N . GLY A 1 92 ? -24.548 10.194 3.820 1.00 72.56 92 GLY A N 1
ATOM 681 C CA . GLY A 1 92 ? -23.891 11.507 3.804 1.00 72.56 92 GLY A CA 1
ATOM 682 C C . GLY A 1 92 ? -22.787 11.706 4.850 1.00 72.56 92 GLY A C 1
ATOM 683 O O . GLY A 1 92 ? -22.246 12.809 4.939 1.00 72.56 92 GLY A O 1
ATOM 684 N N . ALA A 1 93 ? -22.422 10.674 5.621 1.00 74.00 93 ALA A N 1
ATOM 685 C CA . ALA A 1 93 ? -21.259 10.749 6.499 1.00 74.00 93 ALA A CA 1
ATOM 686 C C . ALA A 1 93 ? -19.974 11.041 5.701 1.00 74.00 93 ALA A C 1
ATOM 688 O O . ALA A 1 93 ? -19.819 10.551 4.577 1.00 74.00 93 ALA A O 1
ATOM 689 N N . PRO A 1 94 ? -19.037 11.825 6.266 1.00 79.50 94 PRO A N 1
ATOM 690 C CA . PRO A 1 94 ? -17.762 12.079 5.618 1.00 79.50 94 PRO A CA 1
ATOM 691 C C . PRO A 1 94 ? -16.995 10.767 5.442 1.00 79.50 94 PRO A C 1
ATOM 693 O O . PRO A 1 94 ? -16.840 9.982 6.381 1.00 79.50 94 PRO A O 1
ATOM 696 N N . THR A 1 95 ? -16.480 10.558 4.237 1.00 86.44 95 THR A N 1
ATOM 697 C CA . THR A 1 95 ? -15.613 9.427 3.917 1.00 86.44 95 THR A CA 1
ATOM 698 C C . THR A 1 95 ? -14.176 9.878 3.713 1.00 86.44 95 THR A C 1
ATOM 700 O O . THR A 1 95 ? -13.903 11.056 3.493 1.00 86.44 95 THR A O 1
ATOM 703 N N . MET A 1 96 ? -13.253 8.929 3.810 1.00 87.75 96 MET A N 1
ATOM 704 C CA . MET A 1 96 ? -11.868 9.091 3.373 1.00 87.75 96 MET A CA 1
ATOM 705 C C . MET A 1 96 ? -11.558 7.989 2.379 1.00 87.75 96 MET A C 1
ATOM 707 O O . MET A 1 96 ? -11.942 6.850 2.625 1.00 87.75 96 MET A O 1
ATOM 711 N N . ASP A 1 97 ? -10.819 8.297 1.324 1.00 92.56 97 ASP A N 1
ATOM 712 C CA . ASP A 1 97 ? -10.359 7.290 0.375 1.00 92.56 97 ASP A CA 1
ATOM 713 C C . ASP A 1 97 ? -8.829 7.129 0.479 1.00 92.56 97 ASP A C 1
ATOM 715 O O . ASP A 1 97 ? -8.101 8.105 0.665 1.00 92.56 97 ASP A O 1
ATOM 719 N N . ILE A 1 98 ? -8.325 5.901 0.349 1.00 95.56 98 ILE A N 1
ATOM 720 C CA . ILE A 1 98 ? -6.897 5.599 0.167 1.00 95.56 98 ILE A CA 1
ATOM 721 C C . ILE A 1 98 ? -6.710 4.648 -1.012 1.00 95.56 98 ILE A C 1
ATOM 723 O O . ILE A 1 98 ? -7.438 3.666 -1.170 1.00 95.56 98 ILE A O 1
ATOM 727 N N . GLY A 1 99 ? -5.750 4.983 -1.867 1.00 97.75 99 GLY A N 1
ATOM 728 C CA . GLY A 1 99 ? -5.449 4.273 -3.093 1.00 97.75 99 GLY A CA 1
ATOM 729 C C . GLY A 1 99 ? -4.268 3.354 -2.861 1.00 97.75 99 GLY A C 1
ATOM 730 O O . GLY A 1 99 ? -3.218 3.804 -2.411 1.00 97.75 99 GLY A O 1
ATOM 731 N N . VAL A 1 100 ? -4.431 2.079 -3.183 1.00 98.44 100 VAL A N 1
ATOM 732 C CA . VAL A 1 100 ? -3.385 1.066 -3.079 1.00 98.44 100 VAL A CA 1
ATOM 733 C C . VAL A 1 100 ? -3.278 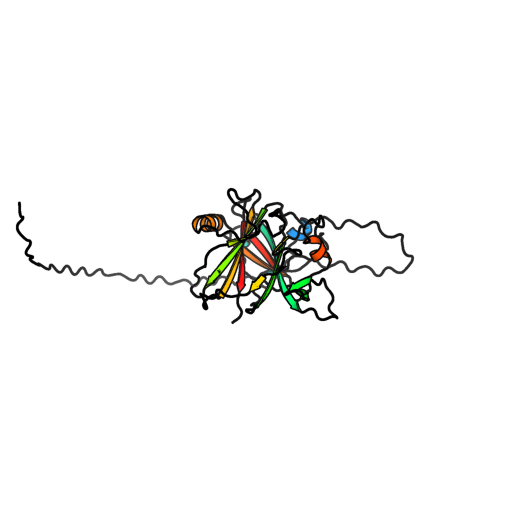0.358 -4.419 1.00 98.44 100 VAL A C 1
ATOM 735 O O . VAL A 1 100 ? -4.271 -0.061 -5.006 1.00 98.44 100 VAL A O 1
ATOM 738 N N . THR A 1 101 ? -2.061 0.226 -4.926 1.00 98.69 101 THR A N 1
ATOM 739 C CA . THR A 1 101 ? -1.761 -0.639 -6.064 1.00 98.69 101 THR A CA 1
ATOM 740 C C . THR A 1 101 ? -0.729 -1.656 -5.635 1.00 98.69 101 THR A C 1
ATOM 742 O O . THR A 1 101 ? 0.369 -1.287 -5.221 1.00 98.69 101 THR A O 1
ATOM 745 N N . ILE A 1 102 ? -1.089 -2.931 -5.737 1.00 98.56 102 ILE A N 1
ATOM 746 C CA . ILE A 1 102 ? -0.160 -4.035 -5.537 1.00 98.56 102 ILE A CA 1
ATOM 747 C C . ILE A 1 102 ? 0.394 -4.407 -6.906 1.00 98.56 102 ILE A C 1
ATOM 749 O O . ILE A 1 102 ? -0.357 -4.655 -7.854 1.00 98.56 102 ILE A O 1
ATOM 753 N N . TRP A 1 103 ? 1.714 -4.423 -7.005 1.00 98.25 103 TRP A N 1
ATOM 754 C CA . TRP A 1 103 ? 2.433 -4.816 -8.199 1.00 98.25 103 TRP A CA 1
ATOM 755 C C . TRP A 1 103 ? 3.038 -6.195 -7.987 1.00 98.25 103 TRP A C 1
ATOM 757 O O . TRP A 1 103 ? 3.903 -6.346 -7.129 1.00 98.25 103 TRP A O 1
ATOM 767 N N . ARG A 1 104 ? 2.637 -7.184 -8.788 1.00 97.62 104 ARG A N 1
ATOM 768 C CA . ARG A 1 104 ? 3.375 -8.444 -8.937 1.00 97.62 104 ARG A CA 1
ATOM 769 C C . ARG A 1 104 ? 4.518 -8.212 -9.915 1.00 97.62 104 ARG A C 1
ATOM 771 O O . ARG A 1 104 ? 4.290 -7.762 -11.037 1.00 97.62 104 ARG A O 1
ATOM 778 N N . LEU A 1 105 ? 5.742 -8.514 -9.507 1.00 95.88 105 LEU A N 1
ATOM 779 C CA . LEU A 1 105 ? 6.911 -8.417 -10.370 1.00 95.88 105 LEU A CA 1
ATOM 780 C C . LEU A 1 105 ? 7.126 -9.757 -11.065 1.00 95.88 105 LEU A C 1
ATOM 782 O O . LEU A 1 105 ? 7.213 -10.802 -10.421 1.00 95.88 105 LEU A O 1
ATOM 786 N N . ARG A 1 106 ? 7.274 -9.711 -12.387 1.00 92.44 106 ARG A N 1
ATOM 787 C CA . ARG A 1 106 ? 7.690 -10.862 -13.193 1.00 92.44 106 ARG A CA 1
ATOM 788 C C . ARG A 1 106 ? 8.914 -10.524 -14.043 1.00 92.44 106 ARG A C 1
ATOM 790 O O . ARG A 1 106 ? 9.126 -9.340 -14.322 1.00 92.44 106 ARG A O 1
ATOM 797 N N . PRO A 1 107 ? 9.715 -11.520 -14.458 1.00 90.25 107 PRO A N 1
ATOM 798 C CA . PRO A 1 107 ? 10.825 -11.271 -15.365 1.00 90.25 107 PRO A CA 1
ATOM 799 C C . PRO A 1 107 ? 10.314 -10.590 -16.636 1.00 90.25 107 PRO A C 1
ATOM 801 O O . PRO A 1 107 ? 9.257 -10.953 -17.164 1.00 90.25 107 PRO A O 1
ATOM 804 N N . SER A 1 108 ? 11.039 -9.577 -17.098 1.00 88.69 108 SER A N 1
ATOM 805 C CA . SER A 1 108 ? 10.663 -8.837 -18.302 1.00 88.69 108 SER A CA 1
ATOM 806 C C . SER A 1 108 ? 10.930 -9.691 -19.531 1.00 88.69 108 SER A C 1
ATOM 808 O O . SER A 1 108 ? 12.012 -10.263 -19.669 1.00 88.69 108 SER A O 1
ATOM 810 N N . THR A 1 109 ? 9.977 -9.736 -20.458 1.00 82.06 109 THR A N 1
ATOM 811 C CA . THR A 1 109 ? 10.255 -10.225 -21.812 1.00 82.06 109 THR A CA 1
ATOM 812 C C . THR A 1 109 ? 10.529 -9.019 -22.711 1.00 82.06 109 THR A C 1
ATOM 814 O O . THR A 1 109 ? 9.899 -7.967 -22.581 1.00 82.06 109 THR A O 1
ATOM 817 N N . GLY A 1 110 ? 11.539 -9.111 -23.582 1.00 69.44 110 GLY A N 1
ATOM 818 C CA . GLY A 1 110 ? 12.103 -7.955 -24.295 1.00 69.44 110 GLY A CA 1
ATOM 819 C C . GLY A 1 110 ? 11.112 -7.135 -25.138 1.00 69.44 110 GLY A C 1
ATOM 820 O O . GLY A 1 110 ? 11.411 -5.982 -25.447 1.00 69.44 110 GLY A O 1
ATOM 821 N N . SER A 1 111 ? 9.931 -7.674 -25.455 1.00 69.06 111 SER A N 1
ATOM 822 C CA . SER A 1 111 ? 8.882 -7.065 -26.287 1.00 69.06 111 SER A CA 1
ATOM 823 C C . SER A 1 111 ? 7.792 -6.310 -25.513 1.00 69.06 111 SER A C 1
ATOM 825 O O . SER A 1 111 ? 6.874 -5.762 -26.122 1.00 69.06 111 SER A O 1
ATOM 827 N N . GLU A 1 112 ? 7.860 -6.258 -24.184 1.00 67.06 112 GLU A N 1
ATOM 828 C CA . GLU A 1 112 ? 6.784 -5.674 -23.381 1.00 67.06 112 GLU A CA 1
ATOM 829 C C . GLU A 1 112 ? 6.854 -4.150 -23.305 1.00 67.06 112 GLU A C 1
ATOM 831 O O . GLU A 1 112 ? 7.913 -3.570 -23.040 1.00 67.06 112 GLU A O 1
ATOM 836 N N . GLY A 1 113 ? 5.699 -3.507 -23.504 1.00 65.44 113 GLY A N 1
ATOM 837 C CA . GLY A 1 113 ? 5.501 -2.086 -23.233 1.00 65.44 113 GLY A CA 1
ATOM 838 C C . GLY A 1 113 ? 5.273 -1.823 -21.741 1.00 65.44 113 GLY A C 1
ATOM 839 O O . GLY A 1 113 ? 4.627 -2.613 -21.062 1.00 65.44 113 GLY A O 1
ATOM 840 N N . GLY A 1 114 ? 5.783 -0.700 -21.232 1.00 76.62 114 GLY A N 1
ATOM 841 C CA . GLY A 1 114 ? 5.681 -0.322 -19.817 1.00 76.62 114 GLY A CA 1
ATOM 842 C C . GLY A 1 114 ? 7.003 0.195 -19.252 1.00 76.62 114 GLY A C 1
ATOM 843 O O . GLY A 1 114 ? 7.993 0.318 -19.975 1.00 76.62 114 GLY A O 1
ATOM 844 N N . ALA A 1 115 ? 7.003 0.548 -17.970 1.00 81.38 115 ALA A N 1
ATOM 845 C CA . ALA A 1 115 ? 8.210 0.798 -17.196 1.00 81.38 115 ALA A CA 1
ATOM 846 C C . ALA A 1 115 ? 8.797 -0.534 -16.705 1.00 81.38 115 ALA A C 1
ATOM 848 O O . ALA A 1 115 ? 8.064 -1.411 -16.247 1.00 81.38 115 ALA A O 1
ATOM 849 N N . ARG A 1 116 ? 10.122 -0.666 -16.791 1.00 84.31 116 ARG A N 1
ATOM 850 C CA . ARG A 1 116 ? 10.875 -1.810 -16.267 1.00 84.31 116 ARG A CA 1
ATOM 851 C C . ARG A 1 116 ? 11.694 -1.362 -15.070 1.00 84.31 116 ARG A C 1
ATOM 853 O O . ARG A 1 116 ? 12.194 -0.240 -15.042 1.00 84.31 116 ARG A O 1
ATOM 860 N N . MET A 1 117 ? 11.842 -2.255 -14.107 1.00 79.50 117 MET A N 1
ATOM 861 C CA . MET A 1 117 ? 12.725 -2.086 -12.966 1.00 79.50 117 MET A CA 1
ATOM 862 C C . MET A 1 117 ? 14.003 -2.873 -13.207 1.00 79.50 117 MET A C 1
ATOM 864 O O . MET A 1 117 ? 13.959 -4.085 -13.407 1.00 79.50 117 MET A O 1
ATOM 868 N N . LEU A 1 118 ? 15.140 -2.188 -13.157 1.00 77.38 118 LEU A N 1
ATOM 869 C CA . LEU A 1 118 ? 16.438 -2.843 -13.078 1.00 77.38 118 LEU A CA 1
ATOM 870 C C . LEU A 1 118 ? 16.713 -3.153 -11.610 1.00 77.38 118 LEU A C 1
ATOM 872 O O . LEU A 1 118 ? 16.816 -2.236 -10.797 1.00 77.38 118 LEU A O 1
ATOM 876 N N . VAL A 1 119 ? 16.810 -4.437 -11.273 1.00 79.69 119 VAL A N 1
ATOM 877 C CA . VAL A 1 119 ? 17.173 -4.881 -9.925 1.00 79.69 119 VAL A CA 1
ATOM 878 C C . VAL A 1 119 ? 18.529 -5.564 -9.973 1.00 79.69 119 VAL A C 1
ATOM 880 O O . VAL A 1 119 ? 18.778 -6.418 -10.824 1.00 79.69 119 VAL A O 1
ATOM 883 N N . MET A 1 120 ? 19.405 -5.189 -9.045 1.00 71.69 120 MET A N 1
ATOM 884 C CA . MET A 1 120 ? 20.694 -5.840 -8.857 1.00 71.69 120 MET A CA 1
ATOM 885 C C . MET A 1 120 ? 20.540 -7.014 -7.884 1.00 71.69 120 MET A C 1
ATOM 887 O O . MET A 1 120 ? 20.462 -6.815 -6.676 1.00 71.69 120 MET A O 1
ATOM 891 N N . GLU A 1 121 ? 20.532 -8.240 -8.399 1.00 70.00 121 GLU A N 1
ATOM 892 C CA . GLU A 1 121 ? 20.509 -9.470 -7.599 1.00 70.00 121 GLU A CA 1
ATOM 893 C C . GLU A 1 121 ? 21.849 -10.199 -7.778 1.00 70.00 121 GLU A C 1
ATOM 895 O O . GLU A 1 121 ? 22.218 -10.561 -8.893 1.00 70.00 121 GLU A O 1
ATOM 900 N N . ASN A 1 122 ? 22.607 -10.422 -6.696 1.00 72.06 122 ASN A N 1
ATOM 901 C CA . ASN A 1 122 ? 23.891 -11.149 -6.730 1.00 72.06 122 ASN A CA 1
ATOM 902 C C . ASN A 1 122 ? 24.882 -10.625 -7.794 1.00 72.06 122 ASN A C 1
ATOM 904 O O . ASN A 1 122 ? 25.466 -11.402 -8.550 1.00 72.06 122 ASN A O 1
ATOM 908 N N . ALA A 1 123 ? 25.039 -9.298 -7.878 1.00 71.69 123 ALA A N 1
ATOM 909 C CA . ALA A 1 123 ? 25.856 -8.604 -8.883 1.00 71.69 123 ALA A CA 1
ATOM 910 C C . ALA A 1 123 ? 25.421 -8.822 -10.351 1.00 71.69 123 ALA A C 1
ATOM 912 O O . ALA A 1 123 ? 26.166 -8.490 -11.274 1.00 71.69 123 ALA A O 1
ATOM 913 N N . ARG A 1 124 ? 24.209 -9.345 -10.586 1.00 73.94 124 ARG A N 1
ATOM 914 C CA . ARG A 1 124 ? 23.578 -9.430 -11.907 1.00 73.94 124 ARG A CA 1
ATOM 915 C C . ARG A 1 124 ? 22.385 -8.487 -11.974 1.00 73.94 124 ARG A C 1
ATOM 917 O O . ARG A 1 124 ? 21.507 -8.507 -11.115 1.00 73.94 124 ARG A O 1
ATOM 924 N N . SER A 1 125 ? 22.343 -7.683 -13.030 1.00 78.81 125 SER A N 1
ATOM 925 C CA . SER A 1 125 ? 21.182 -6.849 -13.330 1.00 78.81 125 SER A CA 1
ATOM 926 C C . SER A 1 125 ? 20.097 -7.705 -13.980 1.00 78.81 125 SER A C 1
ATOM 928 O O . SER A 1 125 ? 20.342 -8.319 -15.019 1.00 78.81 125 SER A O 1
ATOM 930 N N . THR A 1 126 ? 18.917 -7.757 -13.365 1.00 85.06 126 THR A N 1
ATOM 931 C CA . THR A 1 126 ? 17.729 -8.426 -13.910 1.00 85.06 126 THR A CA 1
ATOM 932 C C . THR A 1 126 ? 16.623 -7.400 -14.120 1.00 85.06 126 THR A C 1
ATOM 934 O O . THR A 1 126 ? 16.336 -6.590 -13.237 1.00 85.06 126 THR A O 1
ATOM 937 N N . GLU A 1 127 ? 15.989 -7.436 -15.292 1.00 89.44 127 GLU A N 1
ATOM 938 C CA . GLU A 1 127 ? 14.843 -6.584 -15.602 1.00 89.44 127 GLU A CA 1
ATOM 939 C C . GLU A 1 127 ? 13.541 -7.232 -15.130 1.00 89.44 127 GLU A C 1
ATOM 941 O O . GLU A 1 127 ? 13.126 -8.277 -15.636 1.00 89.44 127 GLU A O 1
ATOM 946 N N . TRP A 1 128 ? 12.826 -6.555 -14.239 1.00 91.88 128 TRP A N 1
ATOM 947 C CA . TRP A 1 128 ? 11.499 -6.942 -13.768 1.00 91.88 128 TRP A CA 1
ATOM 948 C C . TRP A 1 128 ? 10.432 -5.988 -14.312 1.00 91.88 128 TRP A C 1
ATOM 950 O O . TRP A 1 128 ? 10.623 -4.774 -14.333 1.00 91.88 128 TRP A O 1
ATOM 960 N N . THR A 1 129 ? 9.291 -6.531 -14.729 1.00 93.44 129 THR A N 1
ATOM 961 C CA . THR A 1 129 ? 8.124 -5.749 -15.156 1.00 93.44 129 THR A CA 1
ATOM 962 C C . THR A 1 129 ? 7.037 -5.867 -14.087 1.00 93.44 129 THR A C 1
ATOM 964 O O . THR A 1 129 ? 6.497 -6.963 -13.894 1.00 93.44 129 THR A O 1
ATOM 967 N N . PRO A 1 130 ? 6.706 -4.779 -13.367 1.00 96.12 130 PRO A N 1
ATOM 968 C CA . PRO A 1 130 ? 5.630 -4.797 -12.385 1.00 96.12 130 PRO A CA 1
ATOM 969 C C . PRO A 1 130 ? 4.267 -4.759 -13.082 1.00 96.12 130 PRO A C 1
ATOM 971 O O . PRO A 1 130 ? 4.041 -3.958 -13.993 1.00 96.12 130 PRO A O 1
ATOM 974 N N . GLN A 1 131 ? 3.345 -5.608 -12.635 1.00 96.81 131 GLN A N 1
ATOM 975 C CA . GLN A 1 131 ? 1.973 -5.682 -13.130 1.00 96.81 131 GLN A CA 1
ATOM 976 C C . GLN A 1 131 ? 0.973 -5.527 -11.997 1.00 96.81 131 GLN A C 1
ATOM 978 O O . GLN A 1 131 ? 1.126 -6.139 -10.941 1.00 96.81 131 GLN A O 1
ATOM 983 N N . ARG A 1 132 ? -0.072 -4.732 -12.233 1.00 97.56 132 ARG A N 1
ATOM 984 C CA . ARG A 1 132 ? -1.159 -4.556 -11.267 1.00 97.56 132 ARG A CA 1
ATOM 985 C C . ARG A 1 132 ? -1.859 -5.879 -11.003 1.00 97.56 132 ARG A C 1
ATOM 987 O O . ARG A 1 132 ? -2.163 -6.615 -11.942 1.00 97.56 132 ARG A O 1
ATOM 994 N N . ILE A 1 133 ? -2.205 -6.122 -9.750 1.00 98.31 133 ILE A N 1
ATOM 995 C CA . ILE A 1 133 ? -3.098 -7.208 -9.347 1.00 98.31 133 ILE A CA 1
ATOM 996 C C . ILE A 1 133 ? -4.202 -6.656 -8.440 1.00 98.31 133 ILE A C 1
ATOM 998 O O . ILE A 1 133 ? -3.999 -5.643 -7.771 1.00 98.31 133 ILE A O 1
ATOM 1002 N N . GLU A 1 134 ? -5.373 -7.299 -8.430 1.00 98.00 134 GLU A N 1
ATOM 1003 C CA . GLU A 1 134 ? -6.420 -6.983 -7.444 1.00 98.00 134 GLU A CA 1
ATOM 1004 C C . GLU A 1 134 ? -5.946 -7.372 -6.035 1.00 98.00 134 GLU A C 1
ATOM 1006 O O . GLU A 1 134 ? -5.162 -8.316 -5.894 1.00 98.00 134 GLU A O 1
ATOM 1011 N N . ALA A 1 135 ? -6.468 -6.719 -4.992 1.00 96.00 135 ALA A N 1
ATOM 1012 C CA . ALA A 1 135 ? -6.019 -6.941 -3.616 1.00 96.00 135 ALA A CA 1
ATOM 1013 C C . ALA A 1 135 ? -6.257 -8.366 -3.083 1.00 96.00 135 ALA A C 1
ATOM 1015 O O . ALA A 1 135 ? -5.558 -8.797 -2.175 1.00 96.00 135 ALA A O 1
ATOM 1016 N N . ASP A 1 136 ? -7.222 -9.105 -3.638 1.00 95.00 136 ASP A N 1
ATOM 1017 C CA . ASP A 1 136 ? -7.498 -10.503 -3.260 1.00 95.00 136 ASP A CA 1
ATOM 1018 C C . ASP A 1 136 ? -6.759 -11.537 -4.111 1.00 95.00 136 ASP A C 1
ATOM 1020 O O . ASP A 1 136 ? -6.957 -12.736 -3.916 1.00 95.00 136 ASP A O 1
ATOM 1024 N N . THR A 1 137 ? -5.941 -11.102 -5.073 1.00 97.00 137 THR A N 1
ATOM 1025 C CA . THR A 1 137 ? -5.209 -12.027 -5.941 1.00 97.00 137 THR A CA 1
ATOM 1026 C C . THR A 1 137 ? -4.305 -12.913 -5.080 1.00 97.00 137 THR A C 1
ATOM 1028 O O . THR A 1 137 ? -3.417 -12.377 -4.414 1.00 97.00 137 THR A O 1
ATOM 1031 N N . PRO A 1 138 ? -4.478 -14.249 -5.087 1.00 96.50 138 PRO A N 1
ATOM 1032 C CA . PRO A 1 138 ? -3.591 -15.132 -4.345 1.00 96.50 138 PRO A CA 1
ATOM 1033 C C . PRO A 1 138 ? -2.162 -15.036 -4.883 1.00 96.50 138 PRO A C 1
ATOM 1035 O O . PRO A 1 138 ? -1.943 -15.039 -6.102 1.00 96.50 138 PRO A O 1
ATOM 1038 N N . LEU A 1 139 ? -1.201 -14.956 -3.969 1.00 96.38 139 LEU A N 1
ATOM 1039 C CA . LEU A 1 139 ? 0.220 -14.819 -4.264 1.00 96.38 139 LEU A CA 1
ATOM 1040 C C . LEU A 1 139 ? 0.960 -16.108 -3.915 1.00 96.38 139 LEU A C 1
ATOM 1042 O O . LEU A 1 139 ? 0.682 -16.738 -2.899 1.00 96.38 139 LEU A O 1
ATOM 1046 N N . GLN A 1 140 ? 1.909 -16.506 -4.750 1.00 95.31 140 GLN A N 1
ATOM 1047 C CA . GLN A 1 140 ? 2.699 -17.714 -4.506 1.00 95.31 140 GLN A CA 1
ATOM 1048 C C . GLN A 1 140 ? 3.928 -17.402 -3.647 1.00 95.31 140 GLN A C 1
ATOM 1050 O O . GLN A 1 140 ? 4.478 -16.299 -3.689 1.00 95.31 140 GLN A O 1
ATOM 1055 N N . VAL A 1 141 ? 4.385 -18.389 -2.875 1.00 93.50 141 VAL A N 1
ATOM 1056 C CA . VAL A 1 141 ? 5.654 -18.284 -2.143 1.00 93.50 141 VAL A CA 1
ATOM 1057 C C . VAL A 1 141 ? 6.793 -18.036 -3.136 1.00 93.50 141 VAL A C 1
ATOM 1059 O O . VAL A 1 141 ? 6.880 -18.677 -4.181 1.00 93.50 141 VAL A O 1
ATOM 1062 N N . GLY A 1 142 ? 7.663 -17.084 -2.814 1.00 93.81 142 GLY A N 1
ATOM 1063 C CA . GLY A 1 142 ? 8.747 -16.619 -3.673 1.00 93.81 142 GLY A CA 1
ATOM 1064 C C . GLY A 1 142 ? 8.339 -15.545 -4.686 1.00 93.81 142 GLY A C 1
ATOM 1065 O O . GLY A 1 142 ? 9.221 -14.992 -5.350 1.00 93.81 142 GLY A O 1
ATOM 1066 N N . GLU A 1 143 ? 7.047 -15.205 -4.810 1.00 96.12 143 GLU A N 1
ATOM 1067 C CA . GLU A 1 143 ? 6.641 -14.066 -5.636 1.00 96.12 143 GLU A CA 1
ATOM 1068 C C . GLU A 1 143 ? 7.199 -12.757 -5.078 1.00 96.12 143 GLU A C 1
ATOM 1070 O O . GLU A 1 143 ? 7.351 -12.564 -3.870 1.00 96.12 143 GLU A O 1
ATOM 1075 N N . ARG A 1 144 ? 7.513 -11.846 -5.999 1.00 96.81 144 ARG A N 1
ATOM 1076 C CA . ARG A 1 144 ? 8.025 -10.516 -5.692 1.00 96.81 144 ARG A CA 1
ATOM 1077 C C . ARG A 1 144 ? 6.889 -9.512 -5.824 1.00 96.81 144 ARG A C 1
ATOM 1079 O O . ARG A 1 144 ? 6.219 -9.480 -6.860 1.00 96.81 144 ARG A O 1
ATOM 1086 N N . VAL A 1 145 ? 6.691 -8.678 -4.810 1.00 97.56 145 VAL A N 1
ATOM 1087 C CA . VAL A 1 145 ? 5.651 -7.647 -4.805 1.00 97.56 145 VAL A CA 1
ATOM 1088 C C . VAL A 1 145 ? 6.179 -6.281 -4.404 1.00 97.56 145 VAL A C 1
ATOM 1090 O O . VAL A 1 145 ? 7.163 -6.149 -3.683 1.00 97.56 145 VAL A O 1
ATOM 1093 N N . ARG A 1 146 ? 5.490 -5.245 -4.863 1.00 97.12 146 ARG A N 1
ATOM 1094 C CA . ARG A 1 146 ? 5.720 -3.850 -4.482 1.00 97.12 146 ARG A CA 1
ATOM 1095 C C . ARG A 1 146 ? 4.374 -3.177 -4.277 1.00 97.12 146 ARG A C 1
ATOM 1097 O O . ARG A 1 146 ? 3.396 -3.533 -4.933 1.00 97.12 146 ARG A O 1
ATOM 1104 N N . LEU A 1 147 ? 4.327 -2.193 -3.395 1.00 98.00 147 LEU A N 1
ATOM 1105 C CA . LEU A 1 147 ? 3.133 -1.393 -3.154 1.00 98.00 147 LEU A CA 1
ATOM 1106 C C . LEU A 1 147 ? 3.349 0.010 -3.699 1.00 98.00 147 LEU A C 1
ATOM 1108 O O . LEU A 1 147 ? 4.423 0.571 -3.507 1.00 98.00 147 LEU A O 1
ATOM 1112 N N . SER A 1 148 ? 2.317 0.585 -4.306 1.00 98.25 148 SER A N 1
ATOM 1113 C CA . SER A 1 148 ? 2.190 2.030 -4.486 1.00 98.25 148 SER A CA 1
ATOM 1114 C C . SER A 1 148 ? 0.971 2.512 -3.717 1.00 98.25 148 SER A C 1
ATOM 1116 O O . SER A 1 148 ? -0.130 1.998 -3.918 1.00 98.25 148 SER A O 1
ATOM 1118 N N . ILE A 1 149 ? 1.161 3.500 -2.850 1.00 98.38 149 ILE A N 1
ATOM 1119 C CA . ILE A 1 149 ? 0.106 4.088 -2.028 1.00 98.38 149 ILE A CA 1
ATOM 1120 C C . ILE A 1 149 ? -0.062 5.556 -2.413 1.00 98.38 149 ILE A C 1
ATOM 1122 O O . ILE A 1 149 ? 0.913 6.297 -2.554 1.00 98.38 149 ILE A O 1
ATOM 1126 N N . GLU A 1 150 ? -1.311 5.979 -2.567 1.00 97.12 150 GLU A N 1
ATOM 1127 C CA . GLU A 1 150 ? -1.694 7.367 -2.796 1.00 97.12 150 GLU A CA 1
ATOM 1128 C C . GLU A 1 150 ? -2.786 7.770 -1.803 1.00 97.12 150 GLU A C 1
ATOM 1130 O O . GLU A 1 150 ? -3.724 7.017 -1.536 1.00 97.12 150 GLU A O 1
ATOM 1135 N N . SER A 1 151 ? -2.683 8.994 -1.289 1.00 95.75 151 SER A N 1
ATOM 1136 C CA . SER A 1 151 ? -3.726 9.625 -0.484 1.00 95.75 151 SER A CA 1
ATOM 1137 C C . SER A 1 151 ? -4.251 10.864 -1.216 1.00 95.75 151 SER A C 1
ATOM 1139 O O . SER A 1 151 ? -3.445 1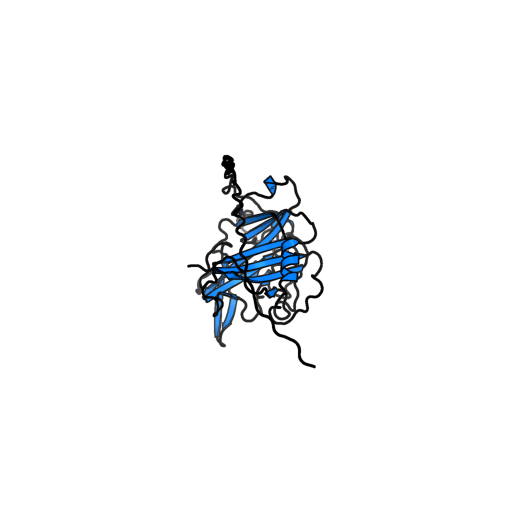1.702 -1.632 1.00 95.75 151 SER A O 1
ATOM 1141 N N . PRO A 1 152 ? -5.580 11.057 -1.322 1.00 93.81 152 PRO A N 1
ATOM 1142 C CA . PRO A 1 152 ? -6.178 12.281 -1.850 1.00 93.81 152 PRO A CA 1
ATOM 1143 C C . PRO A 1 152 ? -6.104 13.434 -0.834 1.00 93.81 152 PRO A C 1
ATOM 1145 O O . PRO A 1 152 ? -6.643 14.514 -1.065 1.00 93.81 152 PRO A O 1
ATOM 1148 N N . ARG A 1 153 ? -5.445 13.225 0.314 1.00 92.25 153 ARG A N 1
ATOM 1149 C CA . ARG A 1 153 ? -5.238 14.215 1.372 1.00 92.25 153 ARG A CA 1
ATOM 1150 C C . ARG A 1 153 ? -3.788 14.252 1.820 1.00 92.25 153 ARG A C 1
ATOM 1152 O O . ARG A 1 153 ? -3.101 13.231 1.826 1.00 92.25 153 ARG A O 1
ATOM 1159 N N . ALA A 1 154 ? -3.348 15.432 2.241 1.00 94.81 154 ALA A N 1
ATOM 1160 C CA . ALA A 1 154 ? -2.056 15.583 2.887 1.00 94.81 154 ALA A CA 1
ATOM 1161 C C . ALA A 1 154 ? -2.037 14.929 4.280 1.00 94.81 154 ALA A C 1
ATOM 1163 O O . ALA A 1 154 ? -3.044 14.961 4.993 1.00 94.81 154 ALA A O 1
ATOM 1164 N N . GLY A 1 155 ? -0.896 14.353 4.657 1.00 96.19 155 GLY A N 1
ATOM 1165 C CA . GLY A 1 155 ? -0.699 13.693 5.946 1.00 96.19 155 GLY A CA 1
ATOM 1166 C C . GLY A 1 155 ? 0.599 12.893 6.004 1.00 96.19 155 GLY A C 1
ATOM 1167 O O . GLY A 1 155 ? 1.534 13.147 5.247 1.00 96.19 155 GLY A O 1
ATOM 1168 N N . TYR A 1 156 ? 0.625 11.908 6.892 1.00 97.38 156 TYR A N 1
ATOM 1169 C CA . TYR A 1 156 ? 1.757 11.042 7.193 1.00 97.38 156 TYR A CA 1
ATOM 1170 C C . TYR A 1 156 ? 1.314 9.587 7.098 1.00 97.38 156 TYR A C 1
ATOM 1172 O O . TYR A 1 156 ? 0.322 9.199 7.714 1.00 97.38 156 TYR A O 1
ATOM 1180 N N . LEU A 1 157 ? 2.034 8.803 6.304 1.00 97.94 157 LEU A N 1
ATOM 1181 C CA . LEU A 1 157 ? 1.738 7.407 6.006 1.00 97.94 157 LEU A CA 1
ATOM 1182 C C . LEU A 1 157 ? 2.566 6.470 6.887 1.00 97.94 157 LEU A C 1
ATOM 1184 O O . LEU A 1 157 ? 3.753 6.692 7.114 1.00 97.94 157 LEU A O 1
ATOM 1188 N N . TYR A 1 158 ? 1.953 5.389 7.343 1.00 97.94 158 TYR A N 1
ATOM 1189 C CA . TYR A 1 158 ? 2.627 4.314 8.056 1.00 97.94 158 TYR A CA 1
ATOM 1190 C C . TYR A 1 158 ? 2.117 2.979 7.529 1.00 97.94 158 TYR A C 1
ATOM 1192 O O . TYR A 1 158 ? 0.923 2.837 7.262 1.00 97.94 158 TYR A O 1
ATOM 1200 N N . VAL A 1 159 ? 3.010 2.004 7.379 1.00 98.31 159 VAL A N 1
ATOM 1201 C CA . VAL A 1 159 ? 2.649 0.638 6.990 1.00 98.31 159 VAL A CA 1
ATOM 1202 C C . VAL A 1 159 ? 3.236 -0.324 8.004 1.00 98.31 159 VAL A C 1
ATOM 1204 O O . VAL A 1 159 ? 4.446 -0.336 8.241 1.00 98.31 159 VAL A O 1
ATOM 1207 N N . ILE A 1 160 ? 2.352 -1.105 8.611 1.00 98.12 160 ILE A N 1
ATOM 1208 C CA . ILE A 1 160 ? 2.680 -2.139 9.583 1.00 98.12 160 ILE A CA 1
ATOM 1209 C C . ILE A 1 160 ? 2.423 -3.483 8.930 1.00 98.12 160 ILE A C 1
ATOM 1211 O O . ILE A 1 160 ? 1.359 -3.682 8.356 1.00 98.12 160 ILE A O 1
ATOM 1215 N N . ASP A 1 161 ? 3.375 -4.387 9.062 1.00 97.94 161 ASP A N 1
ATOM 1216 C CA . ASP A 1 161 ? 3.277 -5.760 8.601 1.00 97.94 161 ASP A CA 1
ATOM 1217 C C . ASP A 1 161 ? 3.099 -6.727 9.776 1.00 97.94 161 ASP A C 1
ATOM 1219 O O . ASP A 1 161 ? 3.644 -6.504 10.867 1.00 97.94 161 ASP A O 1
ATOM 1223 N N . ARG A 1 162 ? 2.305 -7.774 9.547 1.00 96.94 162 ARG A N 1
ATOM 1224 C CA . ARG A 1 162 ? 2.043 -8.881 10.470 1.00 96.94 162 ARG A CA 1
ATOM 1225 C C . ARG A 1 162 ? 1.740 -10.145 9.687 1.00 96.94 162 ARG A C 1
ATOM 1227 O O . ARG A 1 162 ? 0.835 -10.159 8.857 1.00 96.94 162 ARG A O 1
ATOM 1234 N N . GLU A 1 163 ? 2.353 -11.237 10.107 1.00 96.88 163 GLU A N 1
ATOM 1235 C CA . GLU A 1 163 ? 1.952 -12.571 9.677 1.00 96.88 163 GLU A CA 1
ATOM 1236 C C . GLU A 1 163 ? 0.533 -12.879 10.201 1.00 96.88 163 GLU A C 1
ATOM 1238 O O . GLU A 1 163 ? 0.210 -12.578 11.356 1.00 96.88 163 GLU A O 1
ATOM 1243 N N . GLN A 1 164 ? -0.313 -13.507 9.384 1.00 96.50 164 GLN A N 1
ATOM 1244 C CA . GLN A 1 164 ? -1.564 -14.130 9.828 1.00 96.50 164 GLN A CA 1
ATOM 1245 C C . GLN A 1 164 ? -1.489 -15.640 9.651 1.00 96.50 164 GLN A C 1
ATOM 1247 O O . GLN A 1 164 ? -1.118 -16.134 8.583 1.00 96.50 164 GLN A O 1
ATOM 1252 N N . TYR A 1 165 ? -1.911 -16.366 10.683 1.00 96.50 165 TYR A N 1
ATOM 1253 C CA . TYR A 1 165 ? -1.903 -17.824 10.716 1.00 96.50 165 TYR A CA 1
ATOM 1254 C C . TYR A 1 165 ? -3.298 -18.417 10.485 1.00 96.50 165 TYR A C 1
ATOM 1256 O O . TYR A 1 165 ? -4.314 -17.720 10.533 1.00 96.50 165 TYR A O 1
ATOM 1264 N N . ALA A 1 166 ? -3.353 -19.720 10.202 1.00 95.62 166 ALA A N 1
ATOM 1265 C CA . ALA A 1 166 ? -4.584 -20.433 9.862 1.00 95.62 166 ALA A CA 1
ATOM 1266 C C . ALA A 1 166 ? -5.640 -20.429 10.984 1.00 95.62 166 ALA A C 1
ATOM 1268 O O . ALA A 1 166 ? -6.831 -20.516 10.692 1.00 95.62 166 ALA A O 1
ATOM 1269 N N . ASP A 1 167 ? -5.219 -20.299 12.244 1.00 95.31 167 ASP A N 1
ATOM 1270 C CA . ASP A 1 167 ? -6.100 -20.154 13.412 1.00 95.31 167 ASP A CA 1
ATOM 1271 C C . ASP A 1 167 ? -6.660 -18.726 13.583 1.00 95.31 167 ASP A C 1
ATOM 1273 O O . ASP A 1 167 ? -7.431 -18.458 14.504 1.00 95.31 167 ASP A O 1
ATOM 1277 N N . GLY A 1 168 ? -6.283 -17.803 12.691 1.00 95.12 168 GLY A N 1
ATOM 1278 C CA . GLY A 1 168 ? -6.669 -16.396 12.720 1.00 95.12 168 GLY A CA 1
ATOM 1279 C C . GLY A 1 168 ? -5.821 -15.531 13.653 1.00 95.12 168 GLY A C 1
ATOM 1280 O O . GLY A 1 168 ? -6.032 -14.317 13.687 1.00 95.12 168 GLY A O 1
ATOM 1281 N N . SER A 1 169 ? -4.866 -16.111 14.386 1.00 95.44 169 SER A N 1
ATOM 1282 C CA . SER A 1 169 ? -3.927 -15.348 15.203 1.00 95.44 169 SER A CA 1
ATOM 1283 C C . SER A 1 169 ? -2.912 -14.596 14.334 1.00 95.44 169 SER A C 1
ATOM 1285 O O . SER A 1 169 ? -2.712 -14.899 13.153 1.00 95.44 169 SER A O 1
ATOM 1287 N N . PHE A 1 170 ? -2.286 -13.581 14.931 1.00 95.75 170 PHE A N 1
ATOM 1288 C CA . PHE A 1 170 ? -1.290 -12.743 14.271 1.00 95.75 170 PHE A CA 1
ATOM 1289 C C . PHE A 1 170 ? 0.085 -12.910 14.912 1.00 95.75 170 PHE A C 1
ATOM 1291 O O . PHE A 1 170 ? 0.197 -13.081 16.132 1.00 95.75 170 PHE A O 1
ATOM 1298 N N . GLY A 1 171 ? 1.118 -12.810 14.080 1.00 95.19 171 GLY A N 1
ATOM 1299 C CA . GLY A 1 171 ? 2.506 -12.704 14.508 1.00 95.19 171 GLY A CA 1
ATOM 1300 C C . GLY A 1 171 ? 2.836 -11.348 15.138 1.00 95.19 171 GLY A C 1
ATOM 1301 O O . GLY A 1 171 ? 1.967 -10.514 15.420 1.00 95.19 171 GLY A O 1
ATOM 1302 N N . ASP A 1 172 ? 4.127 -11.127 15.370 1.00 96.31 172 ASP A N 1
ATOM 1303 C CA . ASP A 1 172 ? 4.628 -9.832 15.822 1.00 96.31 172 ASP A CA 1
ATOM 1304 C C . ASP A 1 172 ? 4.423 -8.748 14.752 1.00 96.31 172 ASP A C 1
ATOM 1306 O O . ASP A 1 172 ? 4.462 -9.015 13.553 1.00 96.31 172 ASP A O 1
ATOM 1310 N N . ALA A 1 173 ? 4.213 -7.510 15.198 1.00 97.75 173 ALA A N 1
ATOM 1311 C CA . ALA A 1 173 ? 3.982 -6.372 14.318 1.00 97.75 173 ALA A CA 1
ATOM 1312 C C . ALA A 1 173 ? 5.261 -5.581 14.062 1.00 97.75 173 ALA A C 1
ATOM 1314 O O . ALA A 1 173 ? 5.975 -5.215 15.003 1.00 97.75 173 ALA A O 1
ATOM 1315 N N . TYR A 1 174 ? 5.496 -5.245 12.798 1.00 97.94 174 TYR A N 1
ATOM 1316 C CA . TYR A 1 174 ? 6.658 -4.477 12.374 1.00 97.94 174 TYR A CA 1
ATOM 1317 C C . TYR A 1 174 ? 6.233 -3.268 11.551 1.00 97.94 174 TYR A C 1
ATOM 1319 O O . TYR A 1 174 ? 5.561 -3.399 10.536 1.00 97.94 174 TYR A O 1
ATOM 1327 N N . LEU A 1 175 ? 6.657 -2.074 11.959 1.00 98.19 175 LEU A N 1
ATOM 1328 C CA . LEU A 1 175 ? 6.569 -0.886 11.120 1.00 98.19 175 LEU A CA 1
ATOM 1329 C C . LEU A 1 175 ? 7.590 -1.022 9.985 1.00 98.19 175 LEU A C 1
ATOM 1331 O O . LEU A 1 175 ? 8.793 -0.875 10.212 1.00 98.19 175 LEU A O 1
ATOM 1335 N N . ILE A 1 176 ? 7.109 -1.309 8.777 1.00 97.94 176 ILE A N 1
ATOM 1336 C CA . ILE A 1 176 ? 7.934 -1.477 7.572 1.00 97.94 176 ILE A CA 1
ATOM 1337 C C . ILE A 1 176 ? 8.071 -0.176 6.768 1.00 97.94 176 ILE A C 1
ATOM 1339 O O . ILE A 1 176 ? 8.951 -0.069 5.915 1.00 97.94 176 ILE A O 1
ATOM 1343 N N . PHE A 1 177 ? 7.234 0.826 7.054 1.00 98.38 177 PHE A N 1
ATOM 1344 C CA . PHE A 1 177 ? 7.351 2.182 6.522 1.00 98.38 177 PHE A CA 1
ATOM 1345 C C . PHE A 1 177 ? 6.761 3.214 7.501 1.00 98.38 177 PHE A C 1
ATOM 1347 O O . PHE A 1 177 ? 5.656 2.984 7.996 1.00 98.38 177 PHE A O 1
ATOM 1354 N N . PRO A 1 178 ? 7.420 4.363 7.738 1.00 97.94 178 PRO A N 1
ATOM 1355 C CA . PRO A 1 178 ? 8.746 4.729 7.237 1.00 97.94 178 PRO A CA 1
ATOM 1356 C C . PRO A 1 178 ? 9.890 3.950 7.891 1.00 97.94 178 PRO A C 1
ATOM 1358 O O . PRO A 1 178 ? 9.797 3.506 9.032 1.00 97.94 178 PRO A O 1
ATOM 1361 N N . THR A 1 179 ? 11.006 3.862 7.169 1.00 97.12 179 THR A N 1
ATOM 1362 C CA . THR A 1 179 ? 12.327 3.474 7.688 1.00 97.12 179 THR A CA 1
ATOM 1363 C C . THR A 1 179 ? 13.356 4.476 7.162 1.00 97.12 179 THR A C 1
ATOM 1365 O O . THR A 1 179 ? 13.107 5.122 6.151 1.00 97.12 179 THR A O 1
ATOM 1368 N N . LEU A 1 180 ? 14.516 4.618 7.805 1.00 96.31 180 LEU A N 1
ATOM 1369 C CA . LEU A 1 180 ? 15.589 5.493 7.305 1.00 96.31 180 LEU A CA 1
ATOM 1370 C C . LEU A 1 180 ? 16.163 5.008 5.967 1.00 96.31 180 LEU A C 1
ATOM 1372 O O . LEU A 1 180 ? 16.662 5.815 5.191 1.00 96.31 180 LEU A O 1
ATOM 1376 N N . ARG A 1 181 ? 16.053 3.705 5.683 1.00 94.69 181 ARG A N 1
ATOM 1377 C CA . ARG A 1 181 ? 16.461 3.114 4.406 1.00 94.69 181 ARG A CA 1
ATOM 1378 C C . ARG A 1 181 ? 15.566 3.606 3.270 1.00 94.69 181 ARG A C 1
ATOM 1380 O O . ARG A 1 181 ? 16.063 4.096 2.266 1.00 94.69 181 ARG A O 1
ATOM 1387 N N . THR A 1 182 ? 14.253 3.532 3.461 1.00 94.38 182 THR A N 1
ATOM 1388 C CA . THR A 1 182 ? 13.273 3.911 2.442 1.00 94.38 182 THR A CA 1
ATOM 1389 C C . THR A 1 182 ? 12.977 5.408 2.526 1.00 94.38 182 THR A C 1
ATOM 1391 O O . THR A 1 182 ? 12.369 5.879 3.488 1.00 94.38 182 THR A O 1
ATOM 1394 N N . ARG A 1 183 ? 13.373 6.172 1.498 1.00 93.75 183 ARG A N 1
ATOM 1395 C CA . ARG A 1 183 ? 13.128 7.627 1.393 1.00 93.75 183 ARG A CA 1
ATOM 1396 C C . ARG A 1 183 ? 13.686 8.459 2.563 1.00 93.75 183 ARG A C 1
ATOM 1398 O O . ARG A 1 183 ? 13.152 9.525 2.861 1.00 93.75 183 ARG A O 1
ATOM 1405 N N . GLY A 1 184 ? 14.719 7.986 3.265 1.00 95.06 184 GLY A N 1
ATOM 1406 C CA . GLY A 1 184 ? 15.280 8.709 4.415 1.00 95.06 184 GLY A CA 1
ATOM 1407 C C . GLY A 1 184 ? 14.298 8.893 5.580 1.00 95.06 184 GLY A C 1
ATOM 1408 O O . GLY A 1 184 ? 14.473 9.801 6.388 1.00 95.06 184 GLY A O 1
ATOM 1409 N N . GLY A 1 185 ? 13.240 8.079 5.653 1.00 95.62 185 GLY A N 1
ATOM 1410 C CA . GLY A 1 185 ? 12.171 8.220 6.641 1.00 95.62 185 GLY A CA 1
ATOM 1411 C C . GLY A 1 185 ? 11.068 9.218 6.273 1.00 95.62 185 GLY A C 1
ATOM 1412 O O . GLY A 1 185 ? 10.148 9.397 7.070 1.00 95.62 185 GLY A O 1
ATOM 1413 N N . ASP A 1 186 ? 11.115 9.842 5.089 1.00 95.94 186 ASP A N 1
ATOM 1414 C CA . ASP A 1 186 ? 10.038 10.711 4.605 1.00 95.94 186 ASP A CA 1
ATOM 1415 C C . ASP A 1 186 ? 8.766 9.904 4.317 1.00 95.94 186 ASP A C 1
ATOM 1417 O O . ASP A 1 186 ? 8.673 9.165 3.329 1.00 95.94 186 ASP A O 1
ATOM 1421 N N . ASN A 1 187 ? 7.769 10.095 5.176 1.00 97.25 187 ASN A N 1
ATOM 1422 C CA . ASN A 1 187 ? 6.451 9.495 5.058 1.00 97.25 187 ASN A CA 1
ATOM 1423 C C . ASN A 1 187 ? 5.331 10.486 4.747 1.00 97.25 187 ASN A C 1
ATOM 1425 O O . ASN A 1 187 ? 4.158 10.161 4.955 1.00 97.25 187 ASN A O 1
ATOM 1429 N N . GLN A 1 188 ? 5.656 11.684 4.263 1.00 96.94 188 GLN A N 1
ATOM 1430 C CA . GLN A 1 188 ? 4.629 12.641 3.882 1.00 96.94 188 GLN A CA 1
ATOM 1431 C C . GLN A 1 188 ? 3.871 12.162 2.642 1.00 96.94 188 GLN A C 1
ATOM 1433 O O . GLN A 1 188 ? 4.450 11.825 1.608 1.00 96.94 188 GLN A O 1
ATOM 1438 N N . VAL A 1 189 ? 2.546 12.191 2.728 1.00 96.31 189 VAL A N 1
ATOM 1439 C CA . VAL A 1 189 ? 1.642 11.974 1.597 1.00 96.31 189 VAL A CA 1
ATOM 1440 C C . VAL A 1 189 ? 0.922 13.265 1.258 1.00 96.31 189 VAL A C 1
ATOM 1442 O O . VAL A 1 189 ? 0.687 14.107 2.122 1.00 96.31 189 VAL A O 1
ATOM 1445 N N . ARG A 1 190 ? 0.582 13.429 -0.020 1.00 95.31 190 ARG A N 1
ATOM 1446 C CA . ARG A 1 190 ? -0.218 14.536 -0.555 1.00 95.31 190 ARG A CA 1
ATOM 1447 C C . ARG A 1 190 ? -0.837 14.121 -1.892 1.00 95.31 190 ARG A C 1
ATOM 1449 O O . ARG A 1 190 ? -0.303 13.205 -2.521 1.00 95.31 190 ARG A O 1
ATOM 1456 N N . PRO A 1 191 ? -1.903 14.795 -2.353 1.00 95.19 191 PRO A N 1
ATOM 1457 C CA . PRO A 1 191 ? -2.579 14.423 -3.592 1.00 95.19 191 PRO A CA 1
ATOM 1458 C C . PRO A 1 191 ? -1.626 14.319 -4.786 1.00 95.19 191 PRO A C 1
ATOM 1460 O O . PRO A 1 191 ? -0.782 15.194 -4.994 1.00 95.19 191 PRO A O 1
ATOM 1463 N N . GLY A 1 192 ? -1.741 13.235 -5.554 1.00 94.75 192 GLY A N 1
ATOM 1464 C CA . GLY A 1 192 ? -0.881 12.945 -6.700 1.00 94.75 192 GLY A CA 1
ATOM 1465 C C . GLY A 1 192 ? 0.534 12.482 -6.354 1.00 94.75 192 GLY A C 1
ATOM 1466 O O . GLY A 1 192 ? 1.248 12.028 -7.247 1.00 94.75 192 GLY A O 1
ATOM 1467 N N . LYS A 1 193 ? 0.984 12.550 -5.095 1.00 95.69 193 LYS A N 1
ATOM 1468 C CA . LYS A 1 193 ? 2.273 11.963 -4.717 1.00 95.69 193 LYS A CA 1
ATOM 1469 C C . LYS A 1 193 ? 2.100 10.459 -4.521 1.00 95.69 193 LYS A C 1
ATOM 1471 O O . LYS A 1 193 ? 1.411 10.028 -3.601 1.00 95.69 193 LYS A O 1
ATOM 1476 N N . LEU A 1 194 ? 2.760 9.682 -5.376 1.00 96.75 194 LEU A N 1
ATOM 1477 C CA . LEU A 1 194 ? 2.795 8.227 -5.278 1.00 96.75 194 LEU A CA 1
ATOM 1478 C C . LEU A 1 194 ? 3.943 7.810 -4.349 1.00 96.75 194 LEU A C 1
ATOM 1480 O O . LEU A 1 194 ? 5.077 8.256 -4.540 1.00 96.75 194 LEU A O 1
ATOM 1484 N N . ILE A 1 195 ? 3.649 6.998 -3.334 1.00 97.69 195 ILE A N 1
ATOM 1485 C CA . ILE A 1 195 ? 4.649 6.452 -2.413 1.00 97.69 195 ILE A CA 1
ATOM 1486 C C . ILE A 1 195 ? 4.803 4.969 -2.688 1.00 97.69 195 ILE A C 1
ATOM 1488 O O . ILE A 1 195 ? 3.874 4.197 -2.458 1.00 97.69 195 ILE A O 1
ATOM 1492 N N . ASP A 1 196 ? 5.986 4.581 -3.149 1.00 97.56 196 ASP A N 1
ATOM 1493 C CA . ASP A 1 196 ? 6.296 3.176 -3.339 1.00 97.56 196 ASP A CA 1
ATOM 1494 C C . ASP A 1 196 ? 7.016 2.586 -2.132 1.00 97.56 196 ASP A C 1
ATOM 1496 O O . ASP A 1 196 ? 7.892 3.225 -1.542 1.00 97.56 196 ASP A O 1
ATOM 1500 N N . ILE A 1 197 ? 6.640 1.356 -1.789 1.00 97.50 197 ILE A N 1
ATOM 1501 C CA . ILE A 1 197 ? 7.190 0.611 -0.660 1.00 97.50 197 ILE A CA 1
ATOM 1502 C C . ILE A 1 197 ? 7.493 -0.827 -1.129 1.00 97.50 197 ILE A C 1
ATOM 1504 O O . ILE A 1 197 ? 6.557 -1.558 -1.477 1.00 97.50 197 ILE A O 1
ATOM 1508 N N . PRO A 1 198 ? 8.773 -1.248 -1.154 1.00 96.75 198 PRO A N 1
ATOM 1509 C CA . PRO A 1 198 ? 9.982 -0.425 -0.993 1.00 96.75 198 PRO A CA 1
ATOM 1510 C C . PRO A 1 198 ? 10.107 0.655 -2.087 1.00 96.75 198 PRO A C 1
ATOM 1512 O O . PRO A 1 198 ? 9.429 0.588 -3.115 1.00 96.75 198 PRO A O 1
ATOM 1515 N N . ALA A 1 199 ? 10.983 1.643 -1.890 1.00 95.31 199 ALA A N 1
ATOM 1516 C CA . ALA A 1 199 ? 11.240 2.684 -2.887 1.00 95.31 199 ALA A CA 1
ATOM 1517 C C . ALA A 1 199 ? 11.941 2.120 -4.141 1.00 95.31 199 ALA A C 1
ATOM 1519 O O . ALA A 1 199 ? 12.270 0.936 -4.223 1.00 95.31 199 ALA A O 1
ATOM 1520 N N . GLN A 1 200 ? 12.097 2.927 -5.198 1.00 92.62 200 GLN A N 1
ATOM 1521 C CA . GLN A 1 200 ? 12.717 2.449 -6.453 1.00 92.62 200 GLN A CA 1
ATOM 1522 C C . GLN A 1 200 ? 14.206 2.165 -6.280 1.00 92.62 200 GLN A C 1
ATOM 1524 O O . GLN A 1 200 ? 14.725 1.204 -6.835 1.00 92.62 200 GLN A O 1
ATOM 1529 N N . GLU A 1 201 ? 14.857 3.014 -5.500 1.00 90.94 201 GLU A N 1
ATOM 1530 C CA . GLU A 1 201 ? 16.277 2.988 -5.188 1.00 90.94 201 GLU A CA 1
ATOM 1531 C C . GLU A 1 201 ? 16.637 2.068 -4.011 1.00 90.94 201 GLU A C 1
ATOM 1533 O O . GLU A 1 201 ? 17.819 1.860 -3.739 1.00 90.94 201 GLU A O 1
ATOM 1538 N N . ASP A 1 202 ? 15.637 1.493 -3.331 1.00 92.50 202 ASP A N 1
ATOM 1539 C CA . ASP A 1 202 ? 15.869 0.472 -2.311 1.00 92.50 202 ASP A CA 1
ATOM 1540 C C . ASP A 1 202 ? 16.481 -0.789 -2.948 1.00 92.50 202 ASP A C 1
ATOM 1542 O O . ASP A 1 202 ? 16.181 -1.145 -4.088 1.00 92.50 202 ASP A O 1
ATOM 1546 N N . ASN A 1 203 ? 17.313 -1.511 -2.193 1.00 89.62 203 ASN A N 1
ATOM 1547 C CA . ASN A 1 203 ? 17.881 -2.786 -2.628 1.00 89.62 203 ASN A CA 1
ATOM 1548 C C . ASN A 1 203 ? 17.558 -3.914 -1.623 1.00 89.62 203 ASN A C 1
ATOM 1550 O O . ASN A 1 203 ? 18.079 -3.876 -0.503 1.00 89.62 203 ASN A O 1
ATOM 1554 N N . PRO A 1 204 ? 16.719 -4.905 -1.986 1.00 91.62 204 PRO A N 1
ATOM 1555 C CA . PRO A 1 204 ? 15.901 -4.951 -3.204 1.00 91.62 204 PRO A CA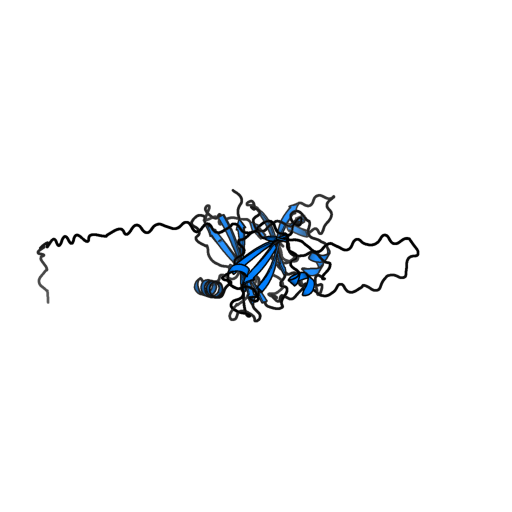 1
ATOM 1556 C C . PRO A 1 204 ? 14.762 -3.912 -3.175 1.00 91.62 204 PRO A C 1
ATOM 1558 O O . PRO A 1 204 ? 14.296 -3.506 -2.108 1.00 91.62 204 PRO A O 1
ATOM 1561 N N . SER A 1 205 ? 14.276 -3.521 -4.356 1.00 93.50 205 SER A N 1
ATOM 1562 C CA . SER A 1 205 ? 13.171 -2.562 -4.553 1.00 93.50 205 SER A CA 1
ATOM 1563 C C . SER A 1 205 ? 11.784 -3.231 -4.579 1.00 93.50 205 SER A C 1
ATOM 1565 O O . SER A 1 205 ? 10.824 -2.722 -5.168 1.00 93.50 205 SER A O 1
ATOM 1567 N N . TYR A 1 206 ? 11.682 -4.398 -3.939 1.00 95.75 206 TYR A N 1
ATOM 1568 C CA . TYR A 1 206 ? 10.480 -5.216 -3.793 1.00 95.75 206 TYR A CA 1
ATOM 1569 C C . TYR A 1 206 ? 10.543 -6.031 -2.492 1.00 95.75 206 TYR A C 1
ATOM 1571 O O . TYR A 1 206 ? 11.610 -6.211 -1.903 1.00 95.75 206 TYR A O 1
ATOM 1579 N N . PHE A 1 207 ? 9.401 -6.568 -2.075 1.00 95.88 207 PHE A N 1
ATOM 1580 C CA . PHE A 1 207 ? 9.294 -7.628 -1.077 1.00 95.88 207 PHE A CA 1
ATOM 1581 C C . PHE A 1 207 ? 9.237 -8.993 -1.759 1.00 95.88 207 PHE A C 1
ATOM 1583 O O . PHE A 1 207 ? 8.644 -9.115 -2.828 1.00 95.88 207 PHE A O 1
ATOM 1590 N N . THR A 1 208 ? 9.820 -10.015 -1.140 1.00 95.50 208 THR A N 1
ATOM 1591 C CA . THR A 1 208 ? 9.618 -11.413 -1.543 1.00 95.50 208 THR A CA 1
ATOM 1592 C C . THR A 1 208 ? 8.690 -12.064 -0.535 1.00 95.50 208 THR A C 1
ATOM 1594 O O . THR A 1 208 ? 8.950 -11.990 0.663 1.00 95.50 208 THR A O 1
ATOM 1597 N N . LEU A 1 209 ? 7.636 -12.716 -1.013 1.00 93.88 209 LEU A N 1
ATOM 1598 C CA . LEU A 1 209 ? 6.724 -13.478 -0.173 1.00 93.88 209 LEU A CA 1
ATOM 1599 C C . LEU A 1 209 ? 7.415 -14.744 0.332 1.00 93.88 209 LEU A C 1
ATOM 1601 O O . LEU A 1 209 ? 7.647 -15.677 -0.436 1.00 93.88 209 LEU A O 1
ATOM 1605 N N . VAL A 1 210 ? 7.756 -14.779 1.614 1.00 91.69 210 VAL A N 1
ATOM 1606 C CA . VAL A 1 210 ? 8.415 -15.922 2.247 1.00 91.69 210 VAL A CA 1
ATOM 1607 C C . VAL A 1 210 ? 7.703 -16.193 3.566 1.00 91.69 210 VAL A C 1
ATOM 1609 O O . VAL A 1 210 ? 7.818 -15.368 4.469 1.00 91.69 210 VAL A O 1
ATOM 1612 N N . PRO A 1 211 ? 6.998 -17.331 3.701 1.00 88.06 211 PRO A N 1
ATOM 1613 C CA . PRO A 1 211 ? 6.409 -17.712 4.970 1.00 88.06 211 PRO A CA 1
ATOM 1614 C C . PRO A 1 211 ? 7.469 -17.841 6.059 1.00 88.06 211 PRO A C 1
ATOM 1616 O O . PRO A 1 211 ? 8.609 -18.245 5.804 1.00 88.06 211 PRO A O 1
ATOM 1619 N N . SER A 1 212 ? 7.061 -17.561 7.287 1.00 84.62 212 SER A N 1
ATOM 1620 C CA . SER A 1 212 ? 7.873 -17.732 8.476 1.00 84.62 212 SER A CA 1
ATOM 1621 C C . SER A 1 212 ? 8.417 -19.166 8.543 1.00 84.62 212 SER A C 1
ATOM 1623 O O . SER A 1 212 ? 7.630 -20.120 8.577 1.00 84.62 212 SER A O 1
ATOM 1625 N N . PRO A 1 213 ? 9.746 -19.372 8.619 1.00 81.75 213 PRO A N 1
ATOM 1626 C CA . PRO A 1 213 ? 10.327 -20.715 8.676 1.00 81.75 213 PRO A CA 1
ATOM 1627 C C . PRO A 1 213 ? 9.842 -21.544 9.873 1.00 81.75 213 PRO A C 1
ATOM 1629 O O . PRO A 1 213 ? 9.881 -22.770 9.840 1.00 81.75 213 PRO A O 1
ATOM 1632 N N . SER A 1 214 ? 9.400 -20.877 10.943 1.00 82.75 214 SER A N 1
ATOM 1633 C CA . SER A 1 214 ? 8.899 -21.498 12.169 1.00 82.75 214 SER A CA 1
ATOM 1634 C C . SER A 1 214 ? 7.389 -21.765 12.160 1.00 82.75 214 SER A C 1
ATOM 1636 O O . SER A 1 214 ? 6.902 -22.428 13.076 1.00 82.75 214 SER A O 1
ATOM 1638 N N . ARG A 1 215 ? 6.640 -21.261 11.166 1.00 83.88 215 ARG A N 1
ATOM 1639 C CA . ARG A 1 215 ? 5.169 -21.326 11.105 1.00 83.88 215 ARG A CA 1
ATOM 1640 C C . ARG A 1 215 ? 4.686 -21.672 9.697 1.00 83.88 215 ARG A C 1
ATOM 1642 O O . ARG A 1 215 ? 4.337 -20.806 8.901 1.00 83.88 215 ARG A O 1
ATOM 1649 N N . SER A 1 216 ? 4.612 -22.971 9.406 1.00 89.25 216 SER A N 1
ATOM 1650 C CA . SER A 1 216 ? 4.061 -23.485 8.141 1.00 89.25 216 SER A CA 1
ATOM 1651 C C . SER A 1 216 ? 2.554 -23.248 7.977 1.00 89.25 216 SER A C 1
ATOM 1653 O O . SER A 1 216 ? 2.019 -23.420 6.886 1.00 89.25 216 SER A O 1
ATOM 1655 N N . ASP A 1 217 ? 1.865 -22.852 9.048 1.00 93.56 217 ASP A N 1
ATOM 1656 C CA . ASP A 1 217 ? 0.447 -22.505 9.075 1.00 93.56 217 ASP A CA 1
ATOM 1657 C C . ASP A 1 217 ? 0.175 -21.024 8.765 1.00 93.56 217 ASP A C 1
ATOM 1659 O O . ASP A 1 217 ? -0.964 -20.572 8.896 1.00 93.56 217 ASP A O 1
ATOM 1663 N N . GLN A 1 218 ? 1.187 -20.256 8.353 1.00 95.44 218 GLN A N 1
ATOM 1664 C CA . GLN A 1 218 ? 0.989 -18.895 7.866 1.00 95.44 218 GLN A CA 1
ATOM 1665 C C . GLN A 1 218 ? 0.168 -18.884 6.565 1.00 95.44 218 GLN A C 1
ATOM 1667 O O . GLN A 1 218 ? 0.450 -19.617 5.619 1.00 95.44 218 GLN A O 1
ATOM 1672 N N . VAL A 1 219 ? -0.859 -18.032 6.512 1.00 96.00 219 VAL A N 1
ATOM 1673 C CA . VAL A 1 219 ? -1.811 -17.939 5.388 1.00 96.00 219 VAL A CA 1
ATOM 1674 C C . VAL A 1 219 ? -1.825 -16.575 4.699 1.00 96.00 219 VAL A C 1
ATOM 1676 O O . VAL A 1 219 ? -2.336 -16.469 3.582 1.00 96.00 219 VAL A O 1
ATOM 1679 N N . ALA A 1 220 ? -1.260 -15.538 5.320 1.00 96.75 220 ALA A N 1
ATOM 1680 C CA . ALA A 1 220 ? -1.113 -14.223 4.703 1.00 96.75 220 ALA A CA 1
ATOM 1681 C C . ALA A 1 220 ? -0.036 -13.365 5.390 1.00 96.75 220 ALA A C 1
ATOM 1683 O O . ALA A 1 220 ? 0.325 -13.623 6.541 1.00 96.75 220 ALA A O 1
ATOM 1684 N N . GLU A 1 221 ? 0.386 -12.308 4.696 1.00 97.00 221 GLU A N 1
ATOM 1685 C CA . GLU A 1 221 ? 0.858 -11.067 5.325 1.00 97.00 221 GLU A CA 1
ATOM 1686 C C . GLU A 1 221 ? -0.304 -10.077 5.427 1.00 97.00 221 GLU A C 1
ATOM 1688 O O . GLU A 1 221 ? -1.138 -9.977 4.523 1.00 97.00 221 GLU A O 1
ATOM 1693 N N . ILE A 1 222 ? -0.382 -9.336 6.525 1.00 97.06 222 ILE A N 1
ATOM 1694 C CA . ILE A 1 222 ? -1.468 -8.405 6.818 1.00 97.06 222 ILE A CA 1
ATOM 1695 C C . ILE A 1 222 ? -0.891 -7.015 7.001 1.00 97.06 222 ILE A C 1
ATOM 1697 O O . ILE A 1 222 ? -0.375 -6.662 8.062 1.00 97.06 222 ILE A O 1
ATOM 1701 N N . LEU A 1 223 ? -1.053 -6.201 5.961 1.00 97.88 223 LEU A N 1
ATOM 1702 C CA . LEU A 1 223 ? -0.563 -4.836 5.950 1.00 97.88 223 LEU A CA 1
ATOM 1703 C C . LEU A 1 223 ? -1.617 -3.894 6.525 1.00 97.88 223 LEU A C 1
ATOM 1705 O O . LEU A 1 223 ? -2.664 -3.670 5.914 1.00 97.88 223 LEU A O 1
ATOM 1709 N N . SER A 1 224 ? -1.341 -3.308 7.683 1.00 96.75 224 SER A N 1
ATOM 1710 C CA . SER A 1 224 ? -2.131 -2.206 8.230 1.00 96.75 224 SER A CA 1
ATOM 1711 C C . SER A 1 224 ? -1.547 -0.880 7.754 1.00 96.75 224 SER A C 1
ATOM 1713 O O . SER A 1 224 ? -0.439 -0.502 8.137 1.00 96.75 224 SER A O 1
ATOM 1715 N N . ILE A 1 225 ? -2.300 -0.168 6.921 1.00 97.00 225 ILE A N 1
ATOM 1716 C CA . ILE A 1 225 ? -1.932 1.140 6.385 1.00 97.00 225 ILE A CA 1
ATOM 1717 C C . ILE A 1 225 ? -2.637 2.214 7.202 1.00 97.00 225 ILE A C 1
ATOM 1719 O O . ILE A 1 225 ? -3.866 2.241 7.257 1.00 97.00 225 ILE A O 1
ATOM 1723 N N . ILE A 1 226 ? -1.862 3.108 7.806 1.00 94.88 226 ILE A N 1
ATOM 1724 C CA . ILE A 1 226 ? -2.353 4.206 8.637 1.00 94.88 226 ILE A CA 1
ATOM 1725 C C . ILE A 1 226 ? -2.002 5.528 7.962 1.00 94.88 226 ILE A C 1
ATOM 1727 O O . ILE A 1 226 ? -0.870 5.720 7.518 1.00 94.88 226 ILE A O 1
ATOM 1731 N N . VAL A 1 227 ? -2.955 6.459 7.933 1.00 94.56 227 VAL A N 1
ATOM 1732 C CA . VAL A 1 227 ? -2.691 7.850 7.555 1.00 94.56 227 VAL A CA 1
ATOM 1733 C C . VAL A 1 227 ? -3.166 8.782 8.658 1.00 94.56 227 VAL A C 1
ATOM 1735 O O . VAL A 1 227 ? -4.317 8.717 9.098 1.00 94.56 227 VAL A O 1
ATOM 1738 N N . THR A 1 228 ? -2.276 9.673 9.087 1.00 93.94 228 THR A N 1
ATOM 1739 C CA . THR A 1 228 ? -2.539 10.684 10.116 1.00 93.94 228 THR A CA 1
ATOM 1740 C C . THR A 1 228 ? -2.236 12.096 9.590 1.00 93.94 228 THR A C 1
ATOM 1742 O O . THR A 1 228 ? -1.374 12.269 8.735 1.00 93.94 228 THR A O 1
ATOM 1745 N N . PRO A 1 229 ? -2.919 13.149 10.065 1.00 93.25 229 PRO A N 1
ATOM 1746 C CA . PRO A 1 229 ? -2.663 14.538 9.690 1.00 93.25 229 PRO A CA 1
ATOM 1747 C C . PRO A 1 229 ? -1.421 15.104 10.386 1.00 93.25 229 PRO A C 1
ATOM 1749 O O . PRO A 1 229 ? -0.859 16.087 9.919 1.00 93.25 229 PRO A O 1
ATOM 1752 N N . VAL A 1 230 ? -1.001 14.494 11.498 1.00 93.69 230 VAL A N 1
ATOM 1753 C CA . VAL A 1 230 ? 0.208 14.832 12.258 1.00 93.69 230 VAL A CA 1
ATOM 1754 C C . VAL A 1 230 ? 1.059 13.575 12.444 1.00 93.69 230 VAL A C 1
ATOM 1756 O O . VAL A 1 230 ? 0.483 12.484 12.505 1.00 93.69 230 VAL A O 1
ATOM 1759 N N . PRO A 1 231 ? 2.396 13.681 12.546 1.00 94.94 231 PRO A N 1
ATOM 1760 C CA . PRO A 1 231 ? 3.245 12.513 12.749 1.00 94.94 231 PRO A CA 1
ATOM 1761 C C . PRO A 1 231 ? 2.868 11.754 14.025 1.00 94.94 231 PRO A C 1
ATOM 1763 O O . PRO A 1 231 ? 2.588 12.365 15.058 1.00 94.94 231 PRO A O 1
ATOM 1766 N N . LEU A 1 232 ? 2.914 10.423 13.972 1.00 92.19 232 LEU A N 1
ATOM 1767 C CA . LEU A 1 232 ? 2.871 9.593 15.174 1.00 92.19 232 LEU A CA 1
ATOM 1768 C C . LEU A 1 232 ? 4.084 9.920 16.055 1.00 92.19 232 LEU A C 1
ATOM 1770 O O . LEU A 1 232 ? 5.230 9.892 15.599 1.00 92.19 232 LEU A O 1
ATOM 1774 N N . SER A 1 233 ? 3.829 10.254 17.318 1.00 87.88 233 SER A N 1
ATOM 1775 C CA . SER A 1 233 ? 4.876 10.575 18.284 1.00 87.88 233 SER A CA 1
ATOM 1776 C C . SER A 1 233 ? 5.640 9.321 18.723 1.00 87.88 233 SER A C 1
ATOM 1778 O O . SER A 1 233 ? 5.141 8.202 18.637 1.00 87.88 233 SER A O 1
ATOM 1780 N N . ASN A 1 234 ? 6.861 9.520 19.226 1.00 86.88 234 ASN A N 1
ATOM 1781 C CA . ASN A 1 234 ? 7.704 8.488 19.849 1.00 86.88 234 ASN A CA 1
ATOM 1782 C C . ASN A 1 234 ? 8.223 7.366 18.932 1.00 86.88 234 ASN A C 1
ATOM 1784 O O . ASN A 1 234 ? 8.818 6.409 19.425 1.00 86.88 234 ASN A O 1
ATOM 1788 N N . LEU A 1 235 ? 8.092 7.493 17.610 1.00 93.25 235 LEU A N 1
ATOM 1789 C CA . LEU A 1 235 ? 8.724 6.560 16.678 1.00 93.25 235 LEU A CA 1
ATOM 1790 C C . LEU A 1 235 ? 10.201 6.911 16.479 1.00 93.25 235 LEU A C 1
ATOM 1792 O O . LEU A 1 235 ? 10.543 7.951 15.917 1.00 93.25 235 LEU A O 1
ATOM 1796 N N . ARG A 1 236 ? 11.090 6.018 16.920 1.00 95.00 236 ARG A N 1
ATOM 1797 C CA . ARG A 1 236 ? 12.523 6.086 16.609 1.00 95.00 236 ARG A CA 1
ATOM 1798 C C . ARG A 1 236 ? 12.793 5.275 15.349 1.00 95.00 236 ARG A C 1
ATOM 1800 O O . ARG A 1 236 ? 12.930 4.057 15.414 1.00 95.00 236 ARG A O 1
ATOM 1807 N N . LEU A 1 237 ? 12.820 5.955 14.206 1.00 96.31 237 LEU A N 1
ATOM 1808 C CA . LEU A 1 237 ? 13.062 5.305 12.921 1.00 96.31 237 LEU A CA 1
ATOM 1809 C C . LEU A 1 237 ? 14.483 4.742 12.856 1.00 96.31 237 LEU A C 1
ATOM 1811 O O . LEU A 1 237 ? 15.435 5.351 13.341 1.00 96.31 237 LEU A O 1
ATOM 1815 N N . THR A 1 238 ? 14.613 3.578 12.228 1.00 96.62 238 THR A N 1
ATOM 1816 C CA . THR A 1 238 ? 15.899 2.937 11.930 1.00 96.62 238 THR A CA 1
ATOM 1817 C C . THR A 1 238 ? 15.931 2.542 10.458 1.00 96.62 238 THR A C 1
ATOM 1819 O O . THR A 1 238 ? 14.923 2.667 9.763 1.00 96.62 238 THR A O 1
ATOM 1822 N N . GLU A 1 239 ? 17.061 2.050 9.956 1.00 96.38 239 GLU A N 1
ATOM 1823 C CA . GLU A 1 239 ? 17.149 1.507 8.590 1.00 96.38 239 GLU A CA 1
ATOM 1824 C C . GLU A 1 239 ? 16.345 0.211 8.394 1.00 96.38 239 GLU A C 1
ATOM 1826 O O . GLU A 1 239 ? 16.070 -0.191 7.263 1.00 96.38 239 GLU A O 1
ATOM 1831 N N . ARG A 1 240 ? 15.962 -0.452 9.490 1.00 95.94 240 ARG A N 1
ATOM 1832 C CA . ARG A 1 240 ? 15.238 -1.725 9.491 1.00 95.94 240 ARG A CA 1
ATOM 1833 C C . ARG A 1 240 ? 13.793 -1.539 9.957 1.00 95.94 240 ARG A C 1
ATOM 1835 O O . ARG A 1 240 ? 13.497 -0.547 10.631 1.00 95.94 240 ARG A O 1
ATOM 1842 N N . PRO A 1 241 ? 12.905 -2.502 9.648 1.00 96.81 241 PRO A N 1
ATOM 1843 C CA . PRO A 1 241 ? 11.577 -2.532 10.238 1.00 96.81 241 PRO A CA 1
ATOM 1844 C C . PRO A 1 241 ? 11.636 -2.439 11.766 1.00 96.81 241 PRO A C 1
ATOM 1846 O O . PRO A 1 241 ? 12.427 -3.131 12.413 1.00 96.81 241 PRO A O 1
ATOM 1849 N N . LEU A 1 242 ? 10.804 -1.575 12.343 1.00 97.44 242 LEU A N 1
ATOM 1850 C CA . LEU A 1 242 ? 10.746 -1.359 13.787 1.00 97.44 242 LEU A CA 1
ATOM 1851 C C . LEU A 1 242 ? 9.688 -2.283 14.391 1.00 97.44 242 LEU A C 1
ATOM 1853 O O . LEU A 1 242 ? 8.508 -2.158 14.072 1.00 97.44 242 LEU A O 1
ATOM 1857 N N . LYS A 1 243 ? 10.096 -3.188 15.287 1.00 97.38 243 LYS A N 1
ATOM 1858 C CA . LYS A 1 243 ? 9.149 -4.011 16.047 1.00 97.38 243 LYS A CA 1
ATOM 1859 C C . LYS A 1 243 ? 8.302 -3.119 16.953 1.00 97.38 243 LYS A C 1
ATOM 1861 O O . LYS A 1 243 ? 8.847 -2.337 17.731 1.00 97.38 243 LYS A O 1
ATOM 1866 N N . LEU A 1 244 ? 6.986 -3.261 16.864 1.00 96.81 244 LEU A N 1
ATOM 1867 C CA . LEU A 1 244 ? 6.018 -2.492 17.639 1.00 96.81 244 LEU A CA 1
ATOM 1868 C C . LEU A 1 244 ? 5.522 -3.300 18.835 1.00 96.81 244 LEU A C 1
ATOM 1870 O O . LEU A 1 244 ? 5.420 -4.529 18.778 1.00 96.81 244 LEU A O 1
ATOM 1874 N N . SER A 1 245 ? 5.174 -2.619 19.926 1.00 95.56 245 SER A N 1
ATOM 1875 C CA . SER A 1 245 ? 4.534 -3.299 21.048 1.00 95.56 245 SER A CA 1
ATOM 1876 C C . SER A 1 245 ? 3.075 -3.637 20.724 1.00 95.56 245 SER A C 1
ATOM 1878 O O . SER A 1 245 ? 2.374 -2.899 20.027 1.00 95.56 245 SER A O 1
ATOM 1880 N N . LYS A 1 246 ? 2.572 -4.742 21.289 1.00 94.12 246 LYS A N 1
ATOM 1881 C CA . LYS A 1 246 ? 1.166 -5.152 21.114 1.00 94.12 246 LYS A CA 1
ATOM 1882 C C . LYS A 1 246 ? 0.182 -4.069 21.570 1.00 94.12 246 LYS A C 1
ATOM 1884 O O . LYS A 1 246 ? -0.875 -3.912 20.970 1.00 94.12 246 LYS A O 1
ATOM 1889 N N . SER A 1 247 ? 0.524 -3.317 22.618 1.00 93.19 247 SER A N 1
ATOM 1890 C CA . SER A 1 247 ? -0.338 -2.264 23.161 1.00 93.19 247 SER A CA 1
ATOM 1891 C C . SER A 1 247 ? -0.398 -1.022 22.268 1.00 93.19 247 SER A C 1
ATOM 1893 O O . SER A 1 247 ? -1.446 -0.387 22.204 1.00 93.19 247 SER A O 1
ATOM 1895 N N . GLU A 1 248 ? 0.680 -0.673 21.562 1.00 92.00 248 GLU A N 1
ATOM 1896 C CA . GLU A 1 248 ? 0.671 0.410 20.567 1.00 92.00 248 GLU A CA 1
ATOM 1897 C C . GLU A 1 248 ? -0.197 0.049 19.364 1.00 92.00 248 GLU A C 1
ATOM 1899 O O . GLU A 1 248 ? -1.071 0.828 18.988 1.00 92.00 248 GLU A O 1
ATOM 1904 N N . VAL A 1 249 ? -0.020 -1.160 18.824 1.00 92.38 249 VAL A N 1
ATOM 1905 C CA . VAL A 1 249 ? -0.821 -1.646 17.693 1.00 92.38 249 VAL A CA 1
ATOM 1906 C C . VAL A 1 249 ? -2.300 -1.693 18.064 1.00 92.38 249 VAL A C 1
ATOM 1908 O O . VAL A 1 249 ? -3.119 -1.130 17.345 1.00 92.38 249 VAL A O 1
ATOM 1911 N N . ALA A 1 250 ? -2.639 -2.254 19.229 1.00 91.12 250 ALA A N 1
ATOM 1912 C CA . ALA A 1 250 ? -4.022 -2.321 19.696 1.00 91.12 250 ALA A CA 1
ATOM 1913 C C . ALA A 1 250 ? -4.663 -0.931 19.862 1.00 91.12 250 ALA A C 1
ATOM 1915 O O . ALA A 1 250 ? -5.845 -0.759 19.570 1.00 91.12 250 ALA A O 1
ATOM 1916 N N . LYS A 1 251 ? -3.901 0.084 20.299 1.00 89.44 251 LYS A N 1
ATOM 1917 C CA . LYS A 1 251 ? -4.397 1.470 20.374 1.00 89.44 251 LYS A CA 1
ATOM 1918 C C . LYS A 1 251 ? -4.730 2.020 18.990 1.00 89.44 251 LYS A C 1
ATOM 1920 O O . LYS A 1 251 ? -5.778 2.642 18.829 1.00 89.44 251 LYS A O 1
ATOM 1925 N N . TRP A 1 252 ? -3.862 1.797 18.005 1.00 89.06 252 TRP A N 1
ATOM 1926 C CA . TRP A 1 252 ? -4.111 2.253 16.637 1.00 89.06 252 TRP A CA 1
ATOM 1927 C C . TRP A 1 252 ? -5.286 1.518 15.998 1.00 89.06 252 TRP A C 1
ATOM 1929 O O . TRP A 1 252 ? -6.140 2.170 15.404 1.00 89.06 252 TRP A O 1
ATOM 1939 N N . GLU A 1 253 ? -5.397 0.208 16.210 1.00 87.56 253 GLU A N 1
ATOM 1940 C CA . GLU A 1 253 ? -6.536 -0.602 15.766 1.00 87.56 253 GLU A CA 1
ATOM 1941 C C . GLU A 1 253 ? -7.852 -0.133 16.390 1.00 87.56 253 GLU A C 1
ATOM 1943 O O . GLU A 1 253 ? -8.837 0.046 15.678 1.00 87.56 253 GLU A O 1
ATOM 1948 N N . ALA A 1 254 ? -7.864 0.149 17.696 1.00 85.31 254 ALA A N 1
ATOM 1949 C CA . ALA A 1 254 ? -9.041 0.669 18.389 1.00 85.31 254 ALA A CA 1
ATOM 1950 C C . ALA A 1 254 ? -9.441 2.077 17.913 1.00 85.31 254 ALA A C 1
ATOM 1952 O O . ALA A 1 254 ? -10.618 2.431 17.949 1.00 85.31 254 ALA A O 1
ATOM 1953 N N . SER A 1 255 ? -8.470 2.883 17.468 1.00 75.94 255 SER A N 1
ATOM 1954 C CA . SER A 1 255 ? -8.719 4.198 16.857 1.00 75.94 255 SER A CA 1
ATOM 1955 C C . SER A 1 255 ? -9.050 4.134 15.361 1.00 75.94 255 SER A C 1
ATOM 1957 O O . SER A 1 255 ? -9.428 5.147 14.771 1.00 75.94 255 SER A O 1
ATOM 1959 N N . GLY A 1 256 ? -8.862 2.960 14.754 1.00 71.62 256 GLY A N 1
ATOM 1960 C CA . GLY A 1 256 ? -8.983 2.714 13.330 1.00 71.62 256 GLY A CA 1
ATOM 1961 C C . GLY A 1 256 ? -10.427 2.672 12.837 1.00 71.62 256 GLY A C 1
ATOM 1962 O O . GLY A 1 256 ? -11.402 2.807 13.576 1.00 71.62 256 GLY A O 1
ATOM 1963 N N . SER A 1 257 ? -10.556 2.510 11.528 1.00 67.06 257 SER A N 1
ATOM 1964 C CA . SER A 1 257 ? -11.820 2.587 10.808 1.00 67.06 257 SER A CA 1
ATOM 1965 C C . SER A 1 257 ? -12.733 1.402 11.111 1.00 67.06 257 SER A C 1
ATOM 1967 O O . SER A 1 257 ? -12.345 0.253 10.935 1.00 67.06 257 SER A O 1
ATOM 1969 N N . ILE A 1 258 ? -13.973 1.684 11.514 1.00 71.69 258 ILE A N 1
ATOM 1970 C CA . ILE A 1 258 ? -14.971 0.648 11.845 1.00 71.69 258 ILE A CA 1
ATOM 1971 C C . ILE A 1 258 ? -15.706 0.160 10.588 1.00 71.69 258 ILE A C 1
ATOM 1973 O O . ILE A 1 258 ? -16.225 -0.952 10.553 1.00 71.69 258 ILE A O 1
ATOM 1977 N N . GLU A 1 259 ? -15.709 0.972 9.531 1.00 85.56 259 GLU A N 1
ATOM 1978 C CA . GLU A 1 259 ? -16.403 0.694 8.278 1.00 85.56 259 GLU A CA 1
ATOM 1979 C C . GLU A 1 259 ? -15.463 0.975 7.111 1.00 85.56 259 GLU A C 1
ATOM 1981 O O . GLU A 1 259 ? -15.049 2.116 6.891 1.00 85.56 259 GLU A O 1
ATOM 1986 N N . VAL A 1 260 ? -15.114 -0.075 6.371 1.00 91.06 260 VAL A N 1
ATOM 1987 C CA . VAL A 1 260 ? -14.262 0.016 5.187 1.00 91.06 260 VAL A CA 1
ATOM 1988 C C . VAL A 1 260 ? -14.971 -0.658 4.023 1.00 91.06 260 VAL A C 1
ATOM 1990 O O . VAL A 1 260 ? -15.396 -1.810 4.107 1.00 91.06 260 VAL A O 1
ATOM 1993 N N . GLU A 1 261 ? -15.089 0.072 2.923 1.00 93.69 261 GLU A N 1
ATOM 1994 C CA . GLU A 1 261 ? -15.541 -0.431 1.639 1.00 93.6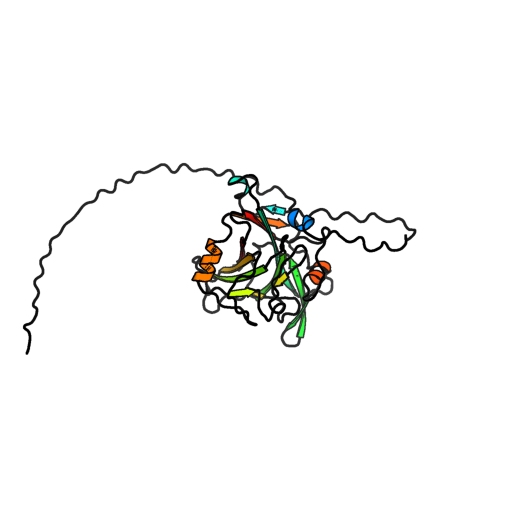9 261 GLU A CA 1
ATOM 1995 C C . GLU A 1 261 ? -14.349 -0.520 0.692 1.00 93.69 261 GLU A C 1
ATOM 1997 O O . GLU A 1 261 ? -13.558 0.415 0.593 1.00 93.69 261 GLU A O 1
ATOM 2002 N N . ARG A 1 262 ? -14.208 -1.635 -0.021 1.00 95.69 262 ARG A N 1
ATOM 2003 C CA . ARG A 1 262 ? -13.132 -1.829 -0.992 1.00 95.69 262 ARG A CA 1
ATOM 2004 C C . ARG A 1 262 ? -13.682 -1.846 -2.406 1.00 95.69 262 ARG A C 1
ATOM 2006 O O . ARG A 1 262 ? -14.696 -2.491 -2.686 1.00 95.69 262 ARG A O 1
ATOM 2013 N N . PHE A 1 263 ? -12.953 -1.197 -3.297 1.00 96.81 263 PHE A N 1
ATOM 2014 C CA . PHE A 1 263 ? -13.267 -1.057 -4.705 1.00 96.81 263 PHE A CA 1
ATOM 2015 C C . PHE A 1 263 ? -12.061 -1.451 -5.554 1.00 96.81 263 PHE A C 1
ATOM 2017 O O . PHE A 1 263 ? -10.939 -1.082 -5.228 1.00 96.81 263 PHE A O 1
ATOM 2024 N N . GLU A 1 264 ? -12.293 -2.163 -6.652 1.00 97.69 264 GLU A N 1
ATOM 2025 C CA . GLU A 1 264 ? -11.252 -2.575 -7.602 1.00 97.69 264 GLU A CA 1
ATOM 2026 C C . GLU A 1 264 ? -11.498 -1.944 -8.966 1.00 97.69 264 GLU A C 1
ATOM 2028 O O . GLU A 1 264 ? -12.635 -1.913 -9.447 1.00 97.69 264 GLU A O 1
ATOM 2033 N N . MET A 1 265 ? -10.434 -1.451 -9.594 1.00 96.88 265 MET A N 1
ATOM 2034 C CA . MET A 1 265 ? -10.485 -0.842 -10.915 1.00 96.88 265 MET A CA 1
ATOM 2035 C C . MET A 1 265 ? -10.781 -1.897 -11.984 1.00 96.88 265 MET A C 1
ATOM 2037 O O . MET A 1 265 ? -10.048 -2.878 -12.147 1.00 96.88 265 MET A O 1
ATOM 2041 N N . VAL A 1 266 ? -11.834 -1.659 -12.764 1.00 95.38 266 VAL A N 1
ATOM 2042 C CA . VAL A 1 266 ? -12.248 -2.517 -13.876 1.00 95.38 266 VAL A CA 1
ATOM 2043 C C . VAL A 1 266 ? -11.218 -2.432 -15.000 1.00 95.38 266 VAL A C 1
ATOM 2045 O O . VAL A 1 266 ? -10.948 -1.351 -15.520 1.00 95.38 266 VAL A O 1
ATOM 2048 N N . GLY A 1 267 ? -10.665 -3.583 -15.393 1.00 94.25 267 GLY A N 1
ATOM 2049 C CA . GLY A 1 267 ? -9.653 -3.675 -16.451 1.00 94.25 267 GLY A CA 1
ATOM 2050 C C . GLY A 1 267 ? -8.264 -3.170 -16.046 1.00 94.25 267 GLY A C 1
ATOM 2051 O O . GLY A 1 267 ? -7.413 -2.993 -16.911 1.00 94.25 267 GLY A O 1
ATOM 2052 N N . GLY A 1 268 ? -8.035 -2.914 -14.754 1.00 94.56 268 GLY A N 1
ATOM 2053 C CA . GLY A 1 268 ? -6.735 -2.475 -14.256 1.00 94.56 268 GLY A CA 1
ATOM 2054 C C . GLY A 1 268 ? -5.744 -3.612 -14.000 1.00 94.56 268 GLY A C 1
ATOM 2055 O O . GLY A 1 268 ? -4.552 -3.453 -14.259 1.00 94.56 268 GLY A O 1
ATOM 2056 N N . ALA A 1 269 ? -6.221 -4.773 -13.543 1.00 96.19 269 ALA A N 1
ATOM 2057 C CA . ALA A 1 269 ? -5.373 -5.939 -13.302 1.00 96.19 269 ALA A CA 1
ATOM 2058 C C . ALA A 1 269 ? -4.654 -6.391 -14.589 1.00 96.19 269 ALA A C 1
ATOM 2060 O O . ALA A 1 269 ? -5.227 -6.386 -15.677 1.00 96.19 269 ALA A O 1
ATOM 2061 N N . GLY A 1 270 ? -3.381 -6.768 -14.462 1.00 95.19 270 GLY A N 1
ATOM 2062 C CA . GLY A 1 270 ? -2.499 -7.139 -15.571 1.00 95.19 270 GLY A CA 1
ATOM 2063 C C . GLY A 1 270 ? -1.832 -5.958 -16.283 1.00 95.19 270 GLY A C 1
ATOM 2064 O O . GLY A 1 270 ? -0.837 -6.163 -16.985 1.00 95.19 270 GLY A O 1
ATOM 2065 N N . MET A 1 271 ? -2.311 -4.724 -16.079 1.00 94.69 271 MET A N 1
ATOM 2066 C CA . MET A 1 271 ? -1.686 -3.544 -16.677 1.00 94.69 271 MET A CA 1
ATOM 2067 C C . MET A 1 271 ? -0.268 -3.348 -16.125 1.00 94.69 271 MET A C 1
ATOM 2069 O O . MET A 1 271 ? -0.061 -3.453 -14.909 1.00 94.69 271 MET A O 1
ATOM 2073 N N . PRO A 1 272 ? 0.718 -3.057 -16.991 1.00 95.00 272 PRO A N 1
ATOM 2074 C CA . PRO A 1 272 ? 2.083 -2.824 -16.557 1.00 95.00 272 PRO A CA 1
ATOM 2075 C C . PRO A 1 272 ? 2.201 -1.476 -15.849 1.00 95.00 272 PRO A C 1
ATOM 2077 O O . PRO A 1 272 ? 1.403 -0.557 -16.062 1.00 95.00 272 PRO A O 1
ATOM 2080 N N . TRP A 1 273 ? 3.245 -1.343 -15.041 1.00 94.25 273 TRP A N 1
ATOM 2081 C CA . TRP A 1 273 ? 3.606 -0.071 -14.437 1.00 94.25 273 TRP A CA 1
ATOM 2082 C C . TRP A 1 273 ? 3.898 0.973 -15.509 1.00 94.25 273 TRP A C 1
ATOM 2084 O O . TRP A 1 273 ? 4.676 0.742 -16.438 1.00 94.25 273 TRP A O 1
ATOM 2094 N N . SER A 1 274 ? 3.233 2.123 -15.430 1.00 94.56 274 SER A N 1
ATOM 2095 C CA . SER A 1 274 ? 3.390 3.163 -16.442 1.00 94.56 274 SER A CA 1
ATOM 2096 C C . SER A 1 274 ? 4.614 4.043 -16.170 1.00 94.56 274 SER A C 1
ATOM 2098 O O . SER A 1 274 ? 5.065 4.205 -15.037 1.00 94.56 274 SER A O 1
ATOM 2100 N N . LYS A 1 275 ? 5.137 4.691 -17.220 1.00 93.38 275 LYS A N 1
ATOM 2101 C CA . LYS A 1 275 ? 6.263 5.634 -17.086 1.00 93.38 275 LYS A CA 1
ATOM 2102 C C . LYS A 1 275 ? 5.933 6.828 -16.183 1.00 93.38 275 LYS A C 1
ATOM 2104 O O . LYS A 1 275 ? 6.821 7.334 -15.505 1.00 93.38 275 LYS A O 1
ATOM 2109 N N . VAL A 1 276 ? 4.679 7.288 -16.184 1.00 94.69 276 VAL A N 1
ATOM 2110 C CA . VAL A 1 276 ? 4.244 8.426 -15.357 1.00 94.69 276 VAL A CA 1
ATOM 2111 C C . VAL A 1 276 ? 4.160 8.052 -13.880 1.00 94.69 276 VAL A C 1
ATOM 2113 O O . VAL A 1 276 ? 4.569 8.845 -13.038 1.00 94.69 276 VAL A O 1
ATOM 2116 N N . GLU A 1 277 ? 3.727 6.830 -13.567 1.00 95.69 277 GLU A N 1
ATOM 2117 C CA . GLU A 1 277 ? 3.737 6.311 -12.197 1.00 95.69 277 GLU A CA 1
ATOM 2118 C C . GLU A 1 277 ? 5.159 6.113 -11.687 1.00 95.69 277 GLU A C 1
ATOM 2120 O O . GLU A 1 277 ? 5.476 6.588 -10.599 1.00 95.69 277 GLU A O 1
ATOM 2125 N N . MET A 1 278 ? 6.037 5.529 -12.509 1.00 94.50 278 MET A N 1
ATOM 2126 C CA . MET A 1 278 ? 7.465 5.426 -12.201 1.00 94.50 278 MET A CA 1
ATOM 2127 C C . MET A 1 278 ? 8.089 6.802 -11.935 1.00 94.50 278 MET A C 1
ATOM 2129 O O . MET A 1 278 ? 8.801 6.990 -10.955 1.00 94.50 278 MET A O 1
ATOM 2133 N N . ALA A 1 279 ? 7.799 7.815 -12.749 1.00 93.81 279 ALA A N 1
ATOM 2134 C CA . ALA A 1 279 ? 8.336 9.154 -12.509 1.00 93.81 279 ALA A CA 1
ATOM 2135 C C . ALA A 1 279 ? 7.778 9.809 -11.226 1.00 93.81 279 ALA A C 1
ATOM 2137 O O . ALA A 1 279 ? 8.496 10.550 -10.546 1.00 93.81 279 ALA A O 1
ATOM 2138 N N . ALA A 1 280 ? 6.505 9.565 -10.899 1.00 94.31 280 ALA A N 1
ATOM 2139 C CA . ALA A 1 280 ? 5.841 10.139 -9.728 1.00 94.31 280 ALA A CA 1
ATOM 2140 C C . ALA A 1 280 ? 6.323 9.527 -8.401 1.00 94.31 280 ALA A C 1
ATOM 2142 O O . ALA A 1 280 ? 6.419 10.246 -7.396 1.00 94.31 280 ALA A O 1
ATOM 2143 N N . SER A 1 281 ? 6.657 8.232 -8.394 1.00 93.50 281 SER A N 1
ATOM 2144 C CA . SER A 1 281 ? 7.074 7.530 -7.176 1.00 93.50 281 SER A CA 1
ATOM 2145 C C . SER A 1 281 ? 8.573 7.534 -6.888 1.00 93.50 281 SER A C 1
ATOM 2147 O O . SER A 1 281 ? 8.967 7.190 -5.772 1.00 93.50 281 SER A O 1
ATOM 2149 N N . ALA A 1 282 ? 9.416 7.971 -7.828 1.00 91.50 282 ALA A N 1
ATOM 2150 C CA . ALA A 1 282 ? 10.854 8.105 -7.596 1.00 91.50 282 ALA A CA 1
ATOM 2151 C C . ALA A 1 282 ? 11.150 8.996 -6.368 1.00 91.50 282 ALA A C 1
ATOM 2153 O O . ALA A 1 282 ? 10.506 10.039 -6.153 1.00 91.50 282 ALA A O 1
ATOM 2154 N N . ALA A 1 283 ? 12.116 8.604 -5.531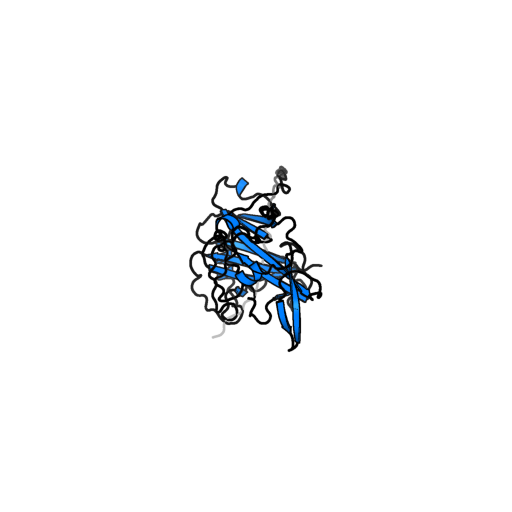 1.00 82.69 283 ALA A N 1
ATOM 2155 C CA . ALA A 1 283 ? 12.520 9.441 -4.406 1.00 82.69 283 ALA A CA 1
ATOM 2156 C C . ALA A 1 283 ? 13.183 10.740 -4.860 1.00 82.69 283 ALA A C 1
ATOM 2158 O O . ALA A 1 283 ? 13.756 10.833 -5.941 1.00 82.69 283 ALA A O 1
ATOM 2159 N N . GLY A 1 284 ? 12.993 11.796 -4.065 1.00 80.81 284 GLY A N 1
ATOM 2160 C CA . GLY A 1 284 ? 13.391 13.161 -4.427 1.00 80.81 284 GLY A CA 1
ATOM 2161 C C . GLY A 1 284 ? 12.597 13.785 -5.586 1.00 80.81 284 GLY A C 1
ATOM 2162 O O . GLY A 1 284 ? 12.712 14.983 -5.824 1.00 80.81 284 GLY A O 1
ATOM 2163 N N . SER A 1 285 ? 11.754 13.021 -6.293 1.00 84.81 285 SER A N 1
ATOM 2164 C CA . SER A 1 285 ? 10.949 13.546 -7.395 1.00 84.81 285 SER A CA 1
ATOM 2165 C C . SER A 1 285 ? 9.836 14.464 -6.889 1.00 84.81 285 SER A C 1
ATOM 2167 O O . SER A 1 285 ? 9.002 14.073 -6.064 1.00 84.81 285 SER A O 1
ATOM 2169 N N . ASN A 1 286 ? 9.765 15.667 -7.458 1.00 88.19 286 ASN A N 1
ATOM 2170 C CA . ASN A 1 286 ? 8.640 16.588 -7.280 1.00 88.19 286 ASN A CA 1
ATOM 2171 C C . ASN A 1 286 ? 7.458 16.274 -8.208 1.00 88.19 286 ASN A C 1
ATOM 2173 O O . ASN A 1 286 ? 6.431 16.953 -8.145 1.00 88.19 286 ASN A O 1
ATOM 2177 N N . ARG A 1 287 ? 7.586 15.253 -9.065 1.00 93.75 287 ARG A N 1
ATOM 2178 C CA . ARG A 1 287 ? 6.511 14.821 -9.952 1.00 93.75 287 ARG A CA 1
ATOM 2179 C C . ARG A 1 287 ? 5.341 14.274 -9.136 1.00 93.75 287 ARG A C 1
ATOM 2181 O O . ARG A 1 287 ? 5.514 13.416 -8.277 1.00 93.75 287 ARG A O 1
ATOM 2188 N N . MET A 1 288 ? 4.149 14.768 -9.448 1.00 94.38 288 MET A N 1
ATOM 2189 C CA . MET A 1 288 ? 2.872 14.307 -8.905 1.00 94.38 288 MET A CA 1
ATOM 2190 C C . MET A 1 288 ? 1.986 13.858 -10.050 1.00 94.38 288 MET A C 1
ATOM 2192 O O . MET A 1 288 ? 1.971 14.548 -11.068 1.00 94.38 288 MET A O 1
ATOM 2196 N N . LEU A 1 289 ? 1.257 12.757 -9.883 1.00 95.25 289 LEU A N 1
ATOM 2197 C CA . LEU A 1 289 ? 0.224 12.319 -10.811 1.00 95.25 289 LEU A CA 1
ATOM 2198 C C . LEU A 1 289 ? -0.817 13.421 -11.017 1.00 95.25 289 LEU A C 1
ATOM 2200 O O . LEU A 1 289 ? -1.246 14.063 -10.058 1.00 95.25 289 LEU A O 1
ATOM 2204 N N . THR A 1 290 ? -1.223 13.628 -12.265 1.00 94.50 290 THR A N 1
ATOM 2205 C CA . THR A 1 290 ? -2.271 14.587 -12.632 1.00 94.50 290 THR A CA 1
ATOM 2206 C C . THR A 1 290 ? -3.637 13.905 -12.730 1.00 94.50 290 THR A C 1
ATOM 2208 O O . THR A 1 290 ? -3.769 12.682 -12.611 1.00 94.50 290 THR A O 1
ATOM 2211 N N . GLN A 1 291 ? -4.685 14.702 -12.939 1.00 91.75 291 GLN A N 1
ATOM 2212 C CA . GLN A 1 291 ? -6.065 14.209 -13.043 1.00 91.75 291 GLN A CA 1
ATOM 2213 C C . GLN A 1 291 ? -6.280 13.231 -14.215 1.00 91.75 291 GLN A C 1
ATOM 2215 O O . GLN A 1 291 ? -7.149 12.368 -14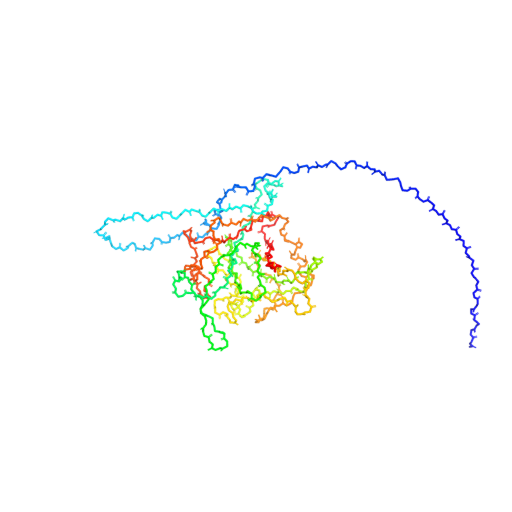.143 1.00 91.75 291 GLN A O 1
ATOM 2220 N N . GLU A 1 292 ? -5.478 13.335 -15.276 1.00 90.69 292 GLU A N 1
ATOM 2221 C CA . GLU A 1 292 ? -5.591 12.494 -16.479 1.00 90.69 292 GLU A CA 1
ATOM 2222 C C . GLU A 1 292 ? -4.762 11.203 -16.393 1.00 90.69 292 GLU A C 1
ATOM 2224 O O . GLU A 1 292 ? -4.784 10.371 -17.300 1.00 90.69 292 GLU A O 1
ATOM 2229 N N . GLU A 1 293 ? -4.001 11.036 -15.313 1.00 93.69 293 GLU A N 1
ATOM 2230 C CA . GLU A 1 293 ? -3.029 9.957 -15.166 1.00 93.69 293 GLU A CA 1
ATOM 2231 C C . GLU A 1 293 ? -3.578 8.762 -14.386 1.00 93.69 293 GLU A C 1
ATOM 2233 O O . GLU A 1 293 ? -4.591 8.887 -13.691 1.00 93.69 293 GLU A O 1
ATOM 2238 N N . PRO A 1 294 ? -2.930 7.583 -14.489 1.00 94.81 294 PRO A N 1
ATOM 2239 C CA . PRO A 1 294 ? -3.469 6.343 -13.949 1.00 94.81 294 PRO A CA 1
ATOM 2240 C C . PRO A 1 294 ? -3.912 6.457 -12.488 1.00 94.81 294 PRO A C 1
ATOM 2242 O O . PRO A 1 294 ? -3.252 7.074 -11.649 1.00 94.81 294 PRO A O 1
ATOM 2245 N N . ALA A 1 295 ? -5.067 5.875 -12.197 1.00 95.19 295 ALA A N 1
ATOM 2246 C CA . ALA A 1 295 ? -5.640 5.816 -10.862 1.00 95.19 295 ALA A CA 1
ATOM 2247 C C . ALA A 1 295 ? -5.135 4.569 -10.103 1.00 95.19 295 ALA A C 1
ATOM 2249 O O . ALA A 1 295 ? -4.587 3.649 -10.728 1.00 95.19 295 ALA A O 1
ATOM 2250 N N . PRO A 1 296 ? -5.262 4.522 -8.766 1.00 97.25 296 PRO A N 1
ATOM 2251 C CA . PRO A 1 296 ? -4.917 3.328 -7.998 1.00 97.25 296 PRO A CA 1
ATOM 2252 C C . PRO A 1 296 ? -5.738 2.105 -8.437 1.00 97.25 296 PRO A C 1
ATOM 2254 O O . PRO A 1 296 ? -6.891 2.229 -8.838 1.00 97.25 296 PRO A O 1
ATOM 2257 N N . GLN A 1 297 ? -5.144 0.910 -8.357 1.00 97.88 297 GLN A N 1
ATOM 2258 C CA . GLN A 1 297 ? -5.844 -0.338 -8.689 1.00 97.88 297 GLN A CA 1
ATOM 2259 C C . GLN A 1 297 ? -6.983 -0.624 -7.706 1.00 97.88 297 GLN A C 1
ATOM 2261 O O . GLN A 1 297 ? -8.093 -0.951 -8.122 1.00 97.88 297 GLN A O 1
ATOM 2266 N N . THR A 1 298 ? -6.713 -0.462 -6.416 1.00 98.25 298 THR A N 1
ATOM 2267 C CA . THR A 1 298 ? -7.657 -0.708 -5.333 1.00 98.25 298 THR A CA 1
ATOM 2268 C C . THR A 1 298 ? -7.877 0.589 -4.567 1.00 98.25 298 THR A C 1
ATOM 2270 O O . THR A 1 298 ? -6.925 1.286 -4.219 1.00 98.25 298 THR A O 1
ATOM 2273 N N . VAL A 1 299 ? -9.131 0.919 -4.270 1.00 97.56 299 VAL A N 1
ATOM 2274 C CA . VAL A 1 299 ? -9.474 2.030 -3.378 1.00 97.56 299 VAL A CA 1
ATOM 2275 C C . VAL A 1 299 ? -10.183 1.483 -2.154 1.00 97.56 299 VAL A C 1
ATOM 2277 O O . VAL A 1 299 ? -11.166 0.749 -2.266 1.00 97.56 299 VAL A O 1
ATOM 2280 N N . TYR A 1 300 ? -9.696 1.874 -0.983 1.00 95.44 300 TYR A N 1
ATOM 2281 C CA . TYR A 1 300 ? -10.378 1.656 0.280 1.00 95.44 300 TYR A CA 1
ATOM 2282 C C . TYR A 1 300 ? -11.053 2.955 0.688 1.00 95.44 300 TYR A C 1
ATOM 2284 O O . TYR A 1 300 ? -10.386 3.964 0.907 1.00 95.44 300 TYR A O 1
ATOM 2292 N N . ARG A 1 301 ? -12.375 2.912 0.786 1.00 93.25 301 ARG A N 1
ATOM 2293 C CA . ARG A 1 301 ? -13.205 3.981 1.318 1.00 93.25 301 ARG A CA 1
ATOM 2294 C C . ARG A 1 301 ? -13.521 3.691 2.766 1.00 93.25 301 ARG A C 1
ATOM 2296 O O . ARG A 1 301 ? -14.010 2.621 3.107 1.00 93.25 301 ARG A O 1
ATOM 2303 N N . ILE A 1 302 ? -13.272 4.664 3.611 1.00 89.56 302 ILE A N 1
ATOM 2304 C CA . ILE A 1 302 ? -13.403 4.583 5.052 1.00 89.56 302 ILE A CA 1
ATOM 2305 C C . ILE A 1 302 ? -14.572 5.456 5.494 1.00 89.56 302 ILE A C 1
ATOM 2307 O O . ILE A 1 302 ? -14.609 6.644 5.168 1.00 89.56 302 ILE A O 1
ATOM 2311 N N . GLY A 1 303 ? -15.475 4.899 6.299 1.00 85.75 303 GLY A N 1
ATOM 2312 C CA . GLY A 1 303 ? -16.439 5.675 7.074 1.00 85.75 303 GLY A CA 1
ATOM 2313 C C . GLY A 1 303 ? -15.716 6.364 8.230 1.00 85.75 303 GLY A C 1
ATOM 2314 O O . GLY A 1 303 ? -15.078 5.706 9.055 1.00 85.75 303 GLY A O 1
ATOM 2315 N N . SER A 1 304 ? -15.750 7.695 8.283 1.00 68.56 304 SER A N 1
ATOM 2316 C CA . SER A 1 304 ? -14.999 8.457 9.283 1.00 68.56 304 SER A CA 1
ATOM 2317 C C . SER A 1 304 ? -15.859 8.757 10.515 1.00 68.56 304 SER A C 1
ATOM 2319 O O . SER A 1 304 ? -16.791 9.553 10.448 1.00 68.56 304 SER A O 1
ATOM 2321 N N . ARG A 1 305 ? -15.501 8.183 11.678 1.00 63.94 305 ARG A N 1
ATOM 2322 C CA . ARG A 1 305 ? -15.943 8.705 12.994 1.00 63.94 305 ARG A CA 1
ATOM 2323 C C . ARG A 1 305 ? -15.074 9.866 13.484 1.00 63.94 305 ARG A C 1
ATOM 2325 O O . ARG A 1 305 ? -15.516 10.679 14.287 1.00 63.94 305 ARG A O 1
ATOM 2332 N N . SER A 1 306 ? -13.832 9.933 13.006 1.00 61.19 306 SER A N 1
ATOM 2333 C CA . SER A 1 306 ? -12.834 10.937 13.371 1.00 61.19 306 SER A CA 1
ATOM 2334 C C . SER A 1 306 ? -12.161 11.472 12.114 1.00 61.19 306 SER A C 1
ATOM 2336 O O . SER A 1 306 ? -11.646 10.707 11.298 1.00 61.19 306 SER A O 1
ATOM 2338 N N . LYS A 1 307 ? -12.114 12.801 11.980 1.00 64.69 307 LYS A N 1
ATOM 2339 C CA . LYS A 1 307 ? -11.497 13.496 10.837 1.00 64.69 307 LYS A CA 1
ATOM 2340 C C . LYS A 1 307 ? -9.965 13.353 10.784 1.00 64.69 307 LYS A C 1
ATOM 2342 O O . LYS A 1 307 ? -9.355 13.865 9.844 1.00 64.69 307 LYS A O 1
ATOM 2347 N N . ASN A 1 308 ? -9.358 12.700 11.782 1.00 71.75 308 ASN A N 1
ATOM 2348 C CA . ASN A 1 308 ? -7.961 12.919 12.150 1.00 71.75 308 ASN A CA 1
ATOM 2349 C C . ASN A 1 308 ? -7.067 11.675 12.091 1.00 71.75 308 ASN A C 1
ATOM 2351 O O . ASN A 1 308 ? -5.900 11.797 12.414 1.00 71.75 308 ASN A O 1
ATOM 2355 N N . ALA A 1 309 ? -7.554 10.488 11.748 1.00 84.81 309 ALA A N 1
ATOM 2356 C CA . ALA A 1 309 ? -6.712 9.327 11.449 1.00 84.81 309 ALA A CA 1
ATOM 2357 C C . ALA A 1 309 ? -7.588 8.242 10.837 1.00 84.81 309 ALA A C 1
ATOM 2359 O O . ALA A 1 309 ? -8.774 8.152 11.161 1.00 84.81 309 ALA A O 1
ATOM 2360 N N . PHE A 1 310 ? -7.014 7.409 9.982 1.00 88.31 310 PHE A N 1
ATOM 2361 C CA . PHE A 1 310 ? -7.676 6.188 9.552 1.00 88.31 310 PHE A CA 1
ATOM 2362 C C . PHE A 1 310 ? -6.672 5.059 9.393 1.00 88.31 310 PHE A C 1
ATOM 2364 O O . PHE A 1 310 ? -5.476 5.294 9.209 1.00 88.31 310 PHE A O 1
ATOM 2371 N N . MET A 1 311 ? -7.192 3.837 9.453 1.00 92.00 311 MET A N 1
ATOM 2372 C CA . MET A 1 311 ? -6.430 2.622 9.227 1.00 92.00 311 MET A CA 1
ATOM 2373 C C . MET A 1 311 ? -7.220 1.703 8.304 1.00 92.00 311 MET A C 1
ATOM 2375 O O . MET A 1 311 ? -8.419 1.516 8.502 1.00 92.00 311 MET A O 1
ATOM 2379 N N . VAL A 1 312 ? -6.547 1.113 7.321 1.00 93.94 312 VAL A N 1
ATOM 2380 C CA . VAL A 1 312 ? -7.102 0.041 6.487 1.00 93.94 312 VAL A CA 1
ATOM 2381 C C . VAL A 1 312 ? -6.183 -1.164 6.508 1.00 93.94 312 VAL A C 1
ATOM 2383 O O . VAL A 1 312 ? -4.974 -1.030 6.684 1.00 93.94 312 VAL A O 1
ATOM 2386 N N . THR A 1 313 ? -6.761 -2.341 6.305 1.00 94.88 313 THR A N 1
ATOM 2387 C CA . THR A 1 313 ? -6.018 -3.596 6.250 1.00 94.88 313 THR A CA 1
ATOM 2388 C C . THR A 1 313 ? -6.017 -4.145 4.828 1.00 94.88 313 THR A C 1
ATOM 2390 O O . THR A 1 313 ? -7.071 -4.296 4.208 1.00 94.88 313 THR A O 1
ATOM 2393 N N . VAL A 1 314 ? -4.826 -4.462 4.327 1.00 96.75 314 VAL A N 1
ATOM 2394 C CA . VAL A 1 314 ? -4.579 -5.021 2.998 1.00 96.75 314 VAL A CA 1
ATOM 2395 C C . VAL A 1 314 ? -3.938 -6.400 3.169 1.00 96.75 314 VAL A C 1
ATOM 2397 O O . VAL A 1 314 ? -2.764 -6.482 3.530 1.00 96.75 314 VAL A O 1
ATOM 2400 N N . PRO A 1 315 ? -4.691 -7.493 2.968 1.00 96.50 315 PRO A N 1
ATOM 2401 C CA . PRO A 1 315 ? -4.133 -8.832 3.069 1.00 96.50 315 PRO A CA 1
ATOM 2402 C C . PRO A 1 315 ? -3.361 -9.206 1.798 1.00 96.50 315 PRO A C 1
ATOM 2404 O O . PRO A 1 315 ? -3.887 -9.084 0.697 1.00 96.50 315 PRO A O 1
ATOM 2407 N N . LEU A 1 316 ? -2.152 -9.736 1.952 1.00 97.31 316 LEU A N 1
ATOM 2408 C CA . LEU A 1 316 ? -1.402 -10.436 0.911 1.00 97.31 316 LEU A CA 1
ATOM 2409 C C . LEU A 1 316 ? -1.526 -11.935 1.181 1.00 97.31 316 LEU A C 1
ATOM 2411 O O . LEU A 1 316 ? -0.823 -12.491 2.022 1.00 97.31 316 LEU A O 1
ATOM 2415 N N . ARG A 1 317 ? -2.491 -12.586 0.529 1.00 96.50 317 ARG A N 1
ATOM 2416 C CA . ARG A 1 317 ? -2.832 -13.985 0.816 1.00 96.50 317 ARG A CA 1
ATOM 2417 C C . ARG A 1 317 ? -1.917 -14.939 0.064 1.00 96.50 317 ARG A C 1
ATOM 2419 O O . ARG A 1 317 ? -1.767 -14.806 -1.150 1.00 96.50 317 ARG A O 1
ATOM 2426 N N . TYR A 1 318 ? -1.406 -15.945 0.765 1.00 93.94 318 TYR A N 1
ATOM 2427 C CA . TYR A 1 318 ? -0.725 -17.058 0.119 1.00 93.94 318 TYR A CA 1
ATOM 2428 C C . TYR A 1 318 ? -1.748 -17.913 -0.643 1.00 93.94 318 TYR A C 1
ATOM 2430 O O . TYR A 1 318 ? -2.773 -18.327 -0.094 1.00 93.94 318 TYR A O 1
ATOM 2438 N N . GLY A 1 319 ? -1.483 -18.149 -1.926 1.00 86.56 319 GLY A N 1
ATOM 2439 C CA . GLY A 1 319 ? -2.179 -19.148 -2.724 1.00 86.56 319 GLY A CA 1
ATOM 2440 C C . GLY A 1 319 ? -1.863 -20.536 -2.183 1.00 86.56 319 GLY A C 1
ATOM 2441 O O . GLY A 1 319 ? -0.710 -20.833 -1.881 1.00 86.56 319 GLY A O 1
ATOM 2442 N N . ARG A 1 320 ? -2.901 -21.355 -2.026 1.00 66.50 320 ARG A N 1
ATOM 2443 C CA . ARG A 1 320 ? -2.764 -22.782 -1.731 1.00 66.50 320 ARG A CA 1
ATOM 2444 C C . ARG A 1 320 ? -2.765 -23.584 -3.020 1.00 66.50 320 ARG A C 1
ATOM 2446 O O . ARG A 1 320 ? -3.449 -23.134 -3.968 1.00 66.50 320 ARG A O 1
#

Foldseek 3Di:
DDDDDDDDDDDDDDDDDDDDDDDDPDDPPPPPPPPPDQPDKDFPCLLLVLFAADPPPPDDPDDPDPDPDDPQQDGWIKGWPDDPDQCVPDNPFDKFKKFKWKWWKDFDDPPDDADWAFAQDPNDTTTIWTFTDDLPPADAAFIWMKMKIAGSAWFFKWKKKWWAFPVRDIHFIWTQPPACQALNRDRIHHRQQIAMVRASPHHVSTDGRHPDPVGPRTWWMKIKMKTFRYDDPPDDHHNGTHTDDPVVVVVVVVVAFPDKIKIFTDPRGGDTHHPLSSQRHHRPRPRGDHSSDDGGGMMIMGRDPDPGMYIDMRIRGHDD

Radius of gyration: 26.33 Å; chains: 1; bounding box: 63×62×111 Å

Sequence (320 aa):
MRAPGLLTRNSRVVGMGLAFLAVLSLPFATISRSQGDGSRQIVLEEFTRARPAATSAKAPPPRTGPRRPAAVAKAPRYTRKTPSVIASLQPGAPTMDIGVTIWRLRPSTGSEGGARMLVMENARSTEWTPQRIEADTPLQVGERVRLSIESPRAGYLYVIDREQYADGSFGDAYLIFPTLRTRGGDNQVRPGKLIDIPAQEDNPSYFTLVPSPSRSDQVAEILSIIVTPVPLSNLRLTERPLKLSKSEVAKWEASGSIEVERFEMVGGAGMPWSKVEMAASAAGSNRMLTQEEPAPQTVYRIGSRSKNAFMVTVPLRYGR

pLDDT: mean 82.56, std 18.94, range [34.59, 98.69]